Protein AF-A0A7Y3EWJ9-F1 (afdb_monomer)

Sequence (266 aa):
MEAPESLPSADTINNYLCSENDRIKKIVGMVANNVIAAAKQAALTMVNDRDRVSDVADYLDGEFSSQLNMEQTAEIEEIAKISKELQRHFDTTIMKLAFRGFNDALLKHIKDLEKREAELREREQNIEKIISKRISELKEQITRESSTARGFFESALAKAEKVFDQNKITRFAYSSISIFQEEFFELQGSYDVEHITKLYQRAIEPFQITKMVMEKDGKLRKIITNQFTEDCSQDLFMFFYKYYNELVEIYQTGGELPSTADELAR

Radius of gyration: 41.61 Å; Cα contacts (8 Å, |Δi|>4): 161; chains: 1; bounding box: 86×56×110 Å

Structure (mmCIF, N/CA/C/O backbone):
data_AF-A0A7Y3EWJ9-F1
#
_entry.id   AF-A0A7Y3EWJ9-F1
#
loop_
_atom_site.group_PDB
_atom_site.id
_atom_site.type_symbol
_atom_site.label_atom_id
_atom_site.label_alt_id
_atom_site.label_comp_id
_atom_site.label_asym_id
_atom_site.label_entity_id
_atom_site.label_seq_id
_atom_site.pdbx_PDB_ins_code
_atom_site.Cartn_x
_atom_site.Cartn_y
_atom_site.Cartn_z
_atom_site.occupancy
_atom_site.B_iso_or_equiv
_atom_site.auth_seq_id
_atom_site.auth_comp_id
_atom_site.auth_asym_id
_atom_site.auth_atom_id
_atom_site.pdbx_PDB_model_num
ATOM 1 N N . MET A 1 1 ? -56.237 -8.269 33.904 1.00 38.25 1 MET A N 1
ATOM 2 C CA . MET A 1 1 ? -54.943 -8.117 34.600 1.00 38.25 1 MET A CA 1
ATOM 3 C C . MET A 1 1 ? -53.934 -8.888 33.783 1.00 38.25 1 MET A C 1
ATOM 5 O O . MET A 1 1 ? -54.123 -10.088 33.629 1.00 38.25 1 MET A O 1
ATOM 9 N N . GLU A 1 2 ? -52.973 -8.192 33.181 1.00 40.88 2 GLU A N 1
ATOM 10 C CA . GLU A 1 2 ? -51.868 -8.825 32.452 1.00 40.88 2 GLU A CA 1
ATOM 11 C C . GLU A 1 2 ? -51.101 -9.771 33.385 1.00 40.88 2 GLU A C 1
ATOM 13 O O . GLU A 1 2 ? -51.006 -9.524 34.592 1.00 40.88 2 GLU A O 1
ATOM 18 N N . ALA A 1 3 ? -50.631 -10.894 32.843 1.00 49.19 3 ALA A N 1
ATOM 19 C CA . ALA A 1 3 ? -49.851 -11.862 33.601 1.00 49.19 3 ALA A CA 1
ATOM 20 C C . ALA A 1 3 ? -48.550 -11.198 34.098 1.00 49.19 3 ALA A C 1
ATOM 22 O O . ALA A 1 3 ? -47.929 -10.468 33.327 1.00 49.19 3 ALA A O 1
ATOM 23 N N . PRO A 1 4 ? -48.136 -11.412 35.362 1.00 55.06 4 PRO A N 1
ATOM 24 C CA . PRO A 1 4 ? -46.896 -10.837 35.869 1.00 55.06 4 PRO A CA 1
ATOM 25 C C . PRO A 1 4 ? -45.710 -11.380 35.061 1.00 55.06 4 PRO A C 1
ATOM 27 O O . PRO A 1 4 ? -45.557 -12.596 34.936 1.00 55.06 4 PRO A O 1
ATOM 30 N N . GLU A 1 5 ? -44.904 -10.479 34.495 1.00 60.72 5 GLU A N 1
ATOM 31 C CA . GLU A 1 5 ? -43.699 -10.829 33.738 1.00 60.72 5 GLU A CA 1
ATOM 32 C C . GLU A 1 5 ? -42.753 -11.648 34.628 1.00 60.72 5 GLU A C 1
ATOM 34 O O . GLU A 1 5 ? -42.447 -11.258 35.758 1.00 60.72 5 GLU A O 1
ATOM 39 N N . SER A 1 6 ? -42.301 -12.805 34.134 1.00 61.12 6 SER A N 1
ATOM 40 C CA . SER A 1 6 ? -41.324 -13.620 34.855 1.00 61.12 6 SER A CA 1
ATOM 41 C C . SER A 1 6 ? -40.020 -12.843 35.008 1.00 61.12 6 SER A C 1
ATOM 43 O O . SER A 1 6 ? -39.488 -12.326 34.023 1.00 61.12 6 SER A O 1
ATOM 45 N N . LEU A 1 7 ? -39.477 -12.810 36.220 1.00 65.12 7 LEU A N 1
ATOM 46 C CA . LEU A 1 7 ? -38.209 -12.155 36.518 1.00 65.12 7 LEU A CA 1
ATOM 47 C C . LEU A 1 7 ? -37.047 -13.114 36.213 1.00 65.12 7 LEU A C 1
ATOM 49 O O . LEU A 1 7 ? -36.950 -14.158 36.866 1.00 65.12 7 LEU A O 1
ATOM 53 N N . PRO A 1 8 ? -36.151 -12.805 35.257 1.00 66.38 8 PRO A N 1
ATOM 54 C CA . PRO A 1 8 ? -35.006 -13.662 34.976 1.00 66.38 8 PRO A CA 1
ATOM 55 C C . PRO A 1 8 ? -34.139 -13.823 36.232 1.00 66.38 8 PRO A C 1
ATOM 57 O O . PRO A 1 8 ? -33.860 -12.847 36.927 1.00 66.38 8 PRO A O 1
ATOM 60 N N . SER A 1 9 ? -33.728 -15.060 36.522 1.00 68.38 9 SER A N 1
ATOM 61 C CA . SER A 1 9 ? -32.860 -15.416 37.660 1.00 68.38 9 SER A CA 1
ATOM 62 C C . SER A 1 9 ? -33.471 -15.230 39.062 1.00 68.38 9 SER A C 1
ATOM 64 O O . SER A 1 9 ? -32.748 -15.291 40.055 1.00 68.38 9 SER A O 1
ATOM 66 N N . ALA A 1 10 ? -34.791 -15.027 39.173 1.00 77.19 10 ALA A N 1
ATOM 67 C CA . ALA A 1 10 ? -35.507 -14.912 40.447 1.00 77.19 10 ALA A CA 1
ATOM 68 C C . ALA A 1 10 ? -36.427 -16.121 40.703 1.00 77.19 10 ALA A C 1
ATOM 70 O O . ALA A 1 10 ? -37.642 -15.975 40.857 1.00 77.19 10 ALA A O 1
ATOM 71 N N . ASP A 1 11 ? -35.841 -17.320 40.764 1.00 79.56 11 ASP A N 1
ATOM 72 C CA . ASP A 1 11 ? -36.555 -18.609 40.821 1.00 79.56 11 ASP A CA 1
ATOM 73 C C . ASP A 1 11 ? -37.625 -18.661 41.919 1.00 79.56 11 ASP A C 1
ATOM 75 O O . ASP A 1 11 ? -38.765 -19.053 41.680 1.00 79.56 11 ASP A O 1
ATOM 79 N N . THR A 1 12 ? -37.301 -18.174 43.119 1.00 82.56 12 THR A N 1
ATOM 80 C CA . THR A 1 12 ? -38.239 -18.122 44.248 1.00 82.56 12 THR A CA 1
ATOM 81 C C . THR A 1 12 ? -39.439 -17.220 43.962 1.00 82.56 12 THR A C 1
ATOM 83 O O . THR A 1 12 ? -40.567 -17.580 44.287 1.00 82.56 12 THR A O 1
ATOM 86 N N . ILE A 1 13 ? -39.218 -16.057 43.343 1.00 81.38 13 ILE A N 1
ATOM 87 C CA . ILE A 1 13 ? -40.293 -15.117 43.008 1.00 81.38 13 ILE A CA 1
ATOM 88 C C . ILE A 1 13 ? -41.179 -15.731 41.922 1.00 81.38 13 ILE A C 1
ATOM 90 O O . ILE A 1 13 ? -42.398 -15.756 42.078 1.00 81.38 13 ILE A O 1
ATOM 94 N N . ASN A 1 14 ? -40.579 -16.314 40.883 1.00 82.06 14 ASN A N 1
ATOM 95 C CA . ASN A 1 14 ? -41.305 -16.974 39.798 1.00 82.06 14 ASN A CA 1
ATOM 96 C C . ASN A 1 14 ? -42.150 -18.158 40.296 1.00 82.06 14 ASN A C 1
ATOM 98 O O . ASN A 1 14 ? -43.297 -18.303 39.879 1.00 82.06 14 ASN A O 1
ATOM 102 N N . ASN A 1 15 ? -41.648 -18.939 41.258 1.00 82.94 15 ASN A N 1
ATOM 103 C CA . ASN A 1 15 ? -42.415 -20.015 41.893 1.00 82.94 15 ASN A CA 1
ATOM 104 C C . ASN A 1 15 ? -43.685 -19.495 42.587 1.00 82.94 15 ASN A C 1
ATOM 106 O O . ASN A 1 15 ? -44.751 -20.098 42.462 1.00 82.94 15 ASN A O 1
ATOM 110 N N . TYR A 1 16 ? -43.608 -18.354 43.280 1.00 82.94 16 TYR A N 1
ATOM 111 C CA . TYR A 1 16 ? -44.780 -17.741 43.915 1.00 82.94 16 TYR A CA 1
ATOM 112 C C . TYR A 1 16 ? -45.714 -17.036 42.921 1.00 82.94 16 TYR A C 1
ATOM 114 O O . TYR A 1 16 ? -46.919 -16.973 43.166 1.00 82.94 16 TYR A O 1
ATOM 122 N N . LEU A 1 17 ? -45.202 -16.549 41.788 1.00 80.75 17 LEU A N 1
ATOM 123 C CA . LEU A 1 17 ? -46.020 -16.007 40.695 1.00 80.75 17 LEU A CA 1
ATOM 124 C C . LEU A 1 17 ? -46.811 -17.104 39.956 1.00 80.75 17 LEU A C 1
ATOM 126 O O . LEU A 1 17 ? -47.905 -16.837 39.454 1.00 80.75 17 LEU A O 1
ATOM 130 N N . CYS A 1 18 ? -46.299 -18.337 39.946 1.00 82.19 18 CYS A N 1
ATOM 131 C CA . CYS A 1 18 ? -46.965 -19.530 39.409 1.00 82.19 18 CYS A CA 1
ATOM 132 C C . CYS A 1 18 ? -47.818 -20.290 40.445 1.00 82.19 18 CYS A C 1
ATOM 134 O O . CYS A 1 18 ? -48.392 -21.325 40.116 1.00 82.19 18 CYS A O 1
ATOM 136 N N . SER A 1 19 ? -47.914 -19.800 41.685 1.00 82.19 19 SER A N 1
ATOM 137 C CA . SER A 1 19 ? -48.701 -20.438 42.746 1.00 82.19 19 SER A CA 1
ATOM 138 C C . SER A 1 19 ? -50.206 -20.410 42.449 1.00 82.19 19 SER A C 1
ATOM 140 O O . SER A 1 19 ? -50.727 -19.414 41.947 1.00 82.19 19 SER A O 1
ATOM 142 N N . GLU A 1 20 ? -50.920 -21.467 42.851 1.00 81.38 20 GLU A N 1
ATOM 143 C CA . GLU A 1 20 ? -52.393 -21.524 42.843 1.00 81.38 20 GLU A CA 1
ATOM 144 C C . GLU A 1 20 ? -53.042 -20.606 43.901 1.00 81.38 20 GLU A C 1
ATOM 146 O O . GLU A 1 20 ? -54.252 -20.394 43.897 1.00 81.38 20 GLU A O 1
ATOM 151 N N . ASN A 1 21 ? -52.256 -20.029 44.820 1.00 88.56 21 ASN A N 1
ATOM 152 C CA . ASN A 1 21 ? -52.762 -19.083 45.809 1.00 88.56 21 ASN A CA 1
ATOM 153 C C . ASN A 1 21 ? -52.821 -17.658 45.231 1.00 88.56 21 ASN A C 1
ATOM 155 O O . ASN A 1 21 ? -51.843 -16.905 45.287 1.00 88.56 21 ASN A O 1
ATOM 159 N N . ASP A 1 22 ? -54.002 -17.263 44.749 1.00 83.94 22 ASP A N 1
ATOM 160 C CA . ASP A 1 22 ? -54.252 -15.955 44.126 1.00 83.94 22 ASP A CA 1
ATOM 161 C C . ASP A 1 22 ? -53.836 -14.755 44.989 1.00 83.94 22 ASP A C 1
ATOM 163 O O . ASP A 1 22 ? -53.360 -13.737 44.474 1.00 83.94 22 ASP A O 1
ATOM 167 N N . ARG A 1 23 ? -53.978 -14.852 46.317 1.00 85.38 23 ARG A N 1
ATOM 168 C CA . ARG A 1 23 ? -53.608 -13.762 47.230 1.00 85.38 23 ARG A CA 1
ATOM 169 C C . ARG A 1 23 ? -52.093 -13.571 47.278 1.00 85.38 23 ARG A C 1
ATOM 171 O O . ARG A 1 23 ? -51.627 -12.436 47.193 1.00 85.38 23 ARG A O 1
ATOM 178 N N . ILE A 1 24 ? -51.336 -14.660 47.403 1.00 82.88 24 ILE A N 1
ATOM 179 C CA . ILE A 1 24 ? -49.866 -14.624 47.425 1.00 82.88 24 ILE A CA 1
ATOM 180 C C . ILE A 1 24 ? -49.339 -14.184 46.060 1.00 82.88 24 ILE A C 1
ATOM 182 O O . ILE A 1 24 ? -48.524 -13.266 45.995 1.00 82.88 24 ILE A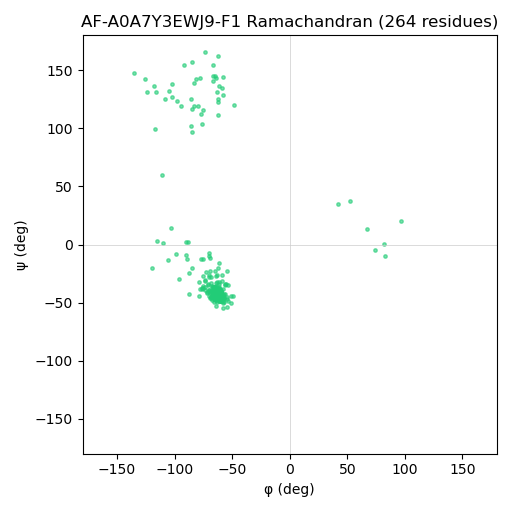 O 1
ATOM 186 N N . LYS A 1 25 ? -49.879 -14.748 44.976 1.00 84.62 25 LYS A N 1
ATOM 187 C CA . LYS A 1 25 ? -49.545 -14.374 43.598 1.00 84.62 25 LYS A CA 1
ATOM 188 C C . LYS A 1 25 ? -49.719 -12.876 43.346 1.00 84.62 25 LYS A C 1
ATOM 190 O O . LYS A 1 25 ? -48.830 -12.237 42.789 1.00 84.62 25 LYS A O 1
ATOM 195 N N . LYS A 1 26 ? -50.827 -12.284 43.805 1.00 83.56 26 LYS A N 1
ATOM 196 C CA . LYS A 1 26 ? -51.095 -10.845 43.654 1.00 83.56 26 LYS A CA 1
ATOM 197 C C . LYS A 1 26 ? -50.130 -9.974 44.462 1.00 83.56 26 LYS A C 1
ATOM 199 O O . LYS A 1 26 ? -49.663 -8.962 43.949 1.00 83.56 26 LYS A O 1
ATOM 204 N N . ILE A 1 27 ? -49.825 -10.353 45.705 1.00 84.38 27 ILE A N 1
ATOM 205 C CA . ILE A 1 27 ? -48.886 -9.606 46.561 1.00 84.38 27 ILE A CA 1
ATOM 206 C C . ILE A 1 27 ? -47.473 -9.668 45.977 1.00 84.38 27 ILE A C 1
ATOM 208 O O . ILE A 1 27 ? -46.837 -8.630 45.807 1.00 84.38 27 ILE A O 1
ATOM 212 N N . VAL A 1 28 ? -47.002 -10.865 45.624 1.00 85.06 28 VAL A N 1
ATOM 213 C CA . VAL A 1 28 ? -45.672 -11.069 45.036 1.00 85.06 28 VAL A CA 1
ATOM 214 C C . VAL A 1 28 ? -45.566 -10.372 43.682 1.00 85.06 28 VAL A C 1
ATOM 216 O O . VAL A 1 28 ? -44.572 -9.696 43.439 1.00 85.06 28 VAL A O 1
ATOM 219 N N . GLY A 1 29 ? -46.609 -10.432 42.849 1.00 83.12 29 GLY A N 1
ATOM 220 C CA . GLY A 1 29 ? -46.679 -9.685 41.592 1.00 83.12 29 GLY A CA 1
ATOM 221 C C . GLY A 1 29 ? -46.591 -8.174 41.792 1.00 83.12 29 GLY A C 1
ATOM 222 O O . GLY A 1 29 ? -45.852 -7.502 41.081 1.00 83.12 29 GLY A O 1
ATOM 223 N N . MET A 1 30 ? -47.276 -7.625 42.798 1.00 85.56 30 MET A N 1
ATOM 224 C CA . MET A 1 30 ? -47.207 -6.193 43.102 1.00 85.56 30 MET A CA 1
ATOM 225 C C . MET A 1 30 ? -45.811 -5.772 43.580 1.00 85.56 30 MET A C 1
ATOM 227 O O . MET A 1 30 ? -45.297 -4.744 43.147 1.00 85.56 30 MET A O 1
ATOM 231 N N . VAL A 1 31 ? -45.179 -6.571 44.444 1.00 84.88 31 VAL A N 1
ATOM 232 C CA . VAL A 1 31 ? -43.815 -6.307 44.927 1.00 84.88 31 VAL A CA 1
ATOM 233 C C . VAL A 1 31 ? -42.805 -6.405 43.784 1.00 84.88 31 VAL A C 1
ATOM 235 O O . VAL A 1 31 ? -42.000 -5.492 43.616 1.00 84.88 31 VAL A O 1
ATOM 238 N N . ALA A 1 32 ? -42.879 -7.459 42.968 1.00 83.31 32 ALA A N 1
ATOM 239 C CA . ALA A 1 32 ? -42.028 -7.645 41.795 1.00 83.31 32 ALA A CA 1
ATOM 240 C C . ALA A 1 32 ? -42.144 -6.458 40.828 1.00 83.31 32 ALA A C 1
ATOM 242 O O . ALA A 1 32 ? -41.133 -5.856 40.471 1.00 83.31 32 ALA A O 1
ATOM 243 N N . ASN A 1 33 ? -43.371 -6.055 40.489 1.00 83.25 33 ASN A N 1
ATOM 244 C CA . ASN A 1 33 ? -43.616 -4.921 39.600 1.00 83.25 33 ASN A CA 1
ATOM 245 C C . ASN A 1 33 ? -43.080 -3.604 40.173 1.00 83.25 33 ASN A C 1
ATOM 247 O O . ASN A 1 33 ? -42.469 -2.832 39.439 1.00 83.25 33 ASN A O 1
ATOM 251 N N . ASN A 1 34 ? -43.248 -3.357 41.475 1.00 84.62 34 ASN A N 1
ATOM 252 C CA . ASN A 1 34 ? -42.713 -2.155 42.118 1.00 84.62 34 ASN A CA 1
ATOM 253 C C . ASN A 1 34 ? -41.178 -2.121 42.088 1.00 84.62 34 ASN A C 1
ATOM 255 O O . ASN A 1 34 ? -40.596 -1.069 41.832 1.00 84.62 34 ASN A O 1
ATOM 259 N N . VAL A 1 35 ? -40.518 -3.261 42.312 1.00 83.44 35 VAL A N 1
ATOM 260 C CA . VAL A 1 35 ? -39.052 -3.363 42.247 1.00 83.44 35 VAL A CA 1
ATOM 261 C C . VAL A 1 35 ? -38.551 -3.161 40.815 1.00 83.44 35 VAL A C 1
ATOM 263 O O . VAL A 1 35 ? -37.609 -2.400 40.609 1.00 83.44 35 VAL A O 1
ATOM 266 N N . ILE A 1 36 ? -39.203 -3.769 39.817 1.00 84.19 36 ILE A N 1
ATOM 267 C CA . ILE A 1 36 ? -38.867 -3.573 38.396 1.00 84.19 36 ILE A CA 1
ATOM 268 C C . ILE A 1 36 ? -39.051 -2.108 37.997 1.00 84.19 36 ILE A C 1
ATOM 270 O O . ILE A 1 36 ? -38.176 -1.535 37.350 1.00 84.19 36 ILE A O 1
ATOM 274 N N . ALA A 1 37 ? -40.173 -1.496 38.380 1.00 82.62 37 ALA A N 1
ATOM 275 C CA . ALA A 1 37 ? -40.456 -0.098 38.081 1.00 82.62 37 ALA A CA 1
ATOM 276 C C . ALA A 1 37 ? -39.406 0.830 38.710 1.00 82.62 37 ALA A C 1
ATOM 278 O O . ALA A 1 37 ? -38.883 1.707 38.026 1.00 82.62 37 ALA A O 1
ATOM 279 N N . ALA A 1 38 ? -39.031 0.592 39.971 1.00 84.62 38 ALA A N 1
ATOM 280 C CA . ALA A 1 38 ? -37.980 1.350 40.644 1.00 84.62 38 ALA A CA 1
ATOM 281 C C . ALA A 1 38 ? -36.609 1.177 39.967 1.00 84.62 38 ALA A C 1
ATOM 283 O O . ALA A 1 38 ? -35.902 2.162 39.766 1.00 84.62 38 ALA A O 1
ATOM 284 N N . ALA A 1 39 ? -36.247 -0.045 39.562 1.00 81.56 39 ALA A N 1
ATOM 285 C CA . ALA A 1 39 ? -34.990 -0.317 38.864 1.00 81.56 39 ALA A CA 1
ATOM 286 C C . ALA A 1 39 ? -34.936 0.350 37.478 1.00 81.56 39 ALA A C 1
ATOM 288 O O . ALA A 1 39 ? -33.938 0.984 37.140 1.00 81.56 39 ALA A O 1
ATOM 289 N N . LYS A 1 40 ? -36.023 0.266 36.697 1.00 83.50 40 LYS A N 1
ATOM 290 C CA . LYS A 1 40 ? -36.147 0.952 35.399 1.00 83.50 40 LYS A CA 1
ATOM 291 C C . LYS A 1 40 ? -36.055 2.469 35.562 1.00 83.50 40 LYS A C 1
ATOM 293 O O . LYS A 1 40 ? -35.342 3.114 34.800 1.00 83.50 40 LYS A O 1
ATOM 298 N N . GLN A 1 41 ? -36.726 3.027 36.572 1.00 87.88 41 GLN A N 1
ATOM 299 C CA . GLN A 1 41 ? -36.668 4.457 36.862 1.00 87.88 41 GLN A CA 1
ATOM 300 C C . GLN A 1 41 ? -35.252 4.900 37.245 1.00 87.88 41 GLN A C 1
ATOM 302 O O . GLN A 1 41 ? -34.773 5.900 36.723 1.00 87.88 41 GLN A O 1
ATOM 307 N N . ALA A 1 42 ? -34.563 4.146 38.106 1.00 83.12 42 ALA A N 1
ATOM 308 C CA . ALA A 1 42 ? -33.185 4.443 38.492 1.00 83.12 42 ALA A CA 1
ATOM 309 C C . ALA A 1 42 ? -32.229 4.399 37.288 1.00 83.12 42 ALA A C 1
ATOM 311 O O . ALA A 1 42 ? -31.413 5.303 37.126 1.00 83.12 42 ALA A O 1
ATOM 312 N N . ALA A 1 43 ? -32.368 3.398 36.411 1.00 82.50 43 ALA A N 1
ATOM 313 C CA . ALA A 1 43 ? -31.574 3.296 35.188 1.00 82.50 43 ALA A CA 1
ATOM 314 C C . ALA A 1 43 ? -31.826 4.476 34.236 1.00 82.50 43 ALA A C 1
ATOM 316 O O . ALA A 1 43 ? -30.873 5.070 33.737 1.00 82.50 43 ALA A O 1
ATOM 317 N N . LEU A 1 44 ? -33.091 4.855 34.023 1.00 86.19 44 LEU A N 1
ATOM 318 C CA . LEU A 1 44 ? -33.449 6.002 33.185 1.00 86.19 44 LEU A CA 1
ATOM 319 C C . LEU A 1 44 ? -32.875 7.310 33.749 1.00 86.19 44 LEU A C 1
ATOM 321 O O . LEU A 1 44 ? -32.305 8.105 33.009 1.00 86.19 44 LEU A O 1
ATOM 325 N N . THR A 1 45 ? -32.995 7.524 35.062 1.00 86.75 45 THR A N 1
ATOM 326 C CA . THR A 1 45 ? -32.421 8.697 35.729 1.00 86.75 45 THR A CA 1
ATOM 327 C C . THR A 1 45 ? -30.902 8.735 35.574 1.00 86.75 45 THR A C 1
ATOM 329 O O . THR A 1 45 ? -30.369 9.779 35.221 1.00 86.75 45 THR A O 1
ATOM 332 N N . MET A 1 46 ? -30.213 7.601 35.737 1.00 83.00 46 MET A N 1
ATOM 333 C CA . MET A 1 46 ? -28.765 7.524 35.527 1.00 83.00 46 MET A CA 1
ATOM 334 C C . MET A 1 46 ? -28.343 7.861 34.094 1.00 83.00 46 MET A C 1
ATOM 336 O O . MET A 1 46 ? -27.342 8.547 33.917 1.00 83.00 46 MET A O 1
ATOM 340 N N . VAL A 1 47 ? -29.080 7.389 33.083 1.00 83.62 47 VAL A N 1
ATOM 341 C CA . VAL A 1 47 ? -28.802 7.725 31.676 1.00 83.62 47 VAL A CA 1
ATOM 342 C C . VAL A 1 47 ? -28.981 9.225 31.447 1.00 83.62 47 VAL A C 1
ATOM 344 O O . VAL A 1 47 ? -28.058 9.874 30.972 1.00 83.62 47 VAL A O 1
ATOM 347 N N . ASN A 1 48 ? -30.106 9.793 31.887 1.00 86.44 48 ASN A N 1
ATOM 348 C CA . ASN A 1 48 ? -30.372 11.224 31.734 1.00 86.44 48 ASN A CA 1
ATOM 349 C C . ASN A 1 48 ? -29.326 12.095 32.450 1.00 86.44 48 ASN A C 1
ATOM 351 O O . ASN A 1 48 ? -28.945 13.148 31.947 1.00 86.44 48 ASN A O 1
ATOM 355 N N . ASP A 1 49 ? -28.867 11.683 33.633 1.00 85.06 49 ASP A N 1
ATOM 356 C CA . ASP A 1 49 ? -27.844 12.422 34.374 1.00 85.06 49 ASP A CA 1
ATOM 357 C C . ASP A 1 49 ? -26.453 12.272 33.743 1.00 85.06 49 ASP A C 1
ATOM 359 O O . ASP A 1 49 ? -25.676 13.224 33.763 1.00 85.06 49 ASP A O 1
ATOM 363 N N . ARG A 1 50 ? -26.148 11.129 33.117 1.00 81.44 50 ARG A N 1
ATOM 364 C CA . ARG A 1 50 ? -24.927 10.958 32.319 1.00 81.44 50 ARG A CA 1
ATOM 365 C C . ARG A 1 50 ? -24.922 11.870 31.091 1.00 81.44 50 ARG A C 1
ATOM 367 O O . ARG A 1 50 ? -23.892 12.481 30.813 1.00 81.44 50 ARG A O 1
ATOM 374 N N . ASP A 1 51 ? -26.050 11.981 30.395 1.00 82.12 51 ASP A N 1
ATOM 375 C CA . ASP A 1 51 ? -26.188 12.871 29.236 1.00 82.12 51 ASP A CA 1
ATOM 376 C C . ASP A 1 51 ? -26.014 14.333 29.662 1.00 82.12 51 ASP A C 1
ATOM 378 O O . ASP A 1 51 ? -25.205 15.050 29.085 1.00 82.12 51 ASP A O 1
ATOM 382 N N . ARG A 1 52 ? -26.619 14.738 30.787 1.00 82.81 52 ARG A N 1
ATOM 383 C CA . ARG A 1 52 ? -26.395 16.070 31.376 1.00 82.81 52 ARG A CA 1
ATOM 384 C C . ARG A 1 52 ? -24.932 16.351 31.705 1.00 82.81 52 ARG A C 1
ATOM 386 O O . ARG A 1 52 ? -24.488 17.479 31.542 1.00 82.81 52 ARG A O 1
ATOM 393 N N . VAL A 1 53 ? -24.179 15.364 32.198 1.00 79.94 53 VAL A N 1
ATOM 394 C CA . VAL A 1 53 ? -22.732 15.524 32.440 1.00 79.94 53 VAL A CA 1
ATOM 395 C C . VAL A 1 53 ? -21.978 15.761 31.129 1.00 79.94 53 VAL A C 1
ATOM 397 O O . VAL A 1 53 ? -20.996 16.497 31.132 1.00 79.94 53 VAL A O 1
ATOM 400 N N . SER A 1 54 ? -22.439 15.172 30.022 1.00 75.00 54 SER A N 1
ATOM 401 C CA . SER A 1 54 ? -21.914 15.462 28.686 1.00 75.00 54 SER A CA 1
ATOM 402 C C . SER A 1 54 ? -22.248 16.890 28.254 1.00 75.00 54 SER A C 1
ATOM 404 O O . SER A 1 54 ? -21.344 17.618 27.866 1.00 75.00 54 SER A O 1
ATOM 406 N N . ASP A 1 55 ? -23.506 17.309 28.409 1.00 80.31 55 ASP A N 1
ATOM 407 C CA . ASP A 1 55 ? -23.978 18.650 28.031 1.00 80.31 55 ASP A CA 1
ATOM 408 C C . ASP A 1 55 ? -23.288 19.766 28.837 1.00 80.31 55 ASP A C 1
ATOM 410 O O . ASP A 1 55 ? -23.165 20.899 28.382 1.00 80.31 55 ASP A O 1
ATOM 414 N N . VAL A 1 56 ? -22.811 19.468 30.053 1.00 78.81 56 VAL A N 1
ATOM 415 C CA . VAL A 1 56 ? -22.086 20.449 30.877 1.00 78.81 56 VAL A CA 1
ATOM 416 C C . VAL A 1 56 ? -20.768 20.882 30.230 1.00 78.81 56 VAL A C 1
ATOM 418 O O . VAL A 1 56 ? -20.313 21.999 30.477 1.00 78.81 56 VAL A O 1
ATOM 421 N N . ALA A 1 57 ? -20.156 20.033 29.404 1.00 76.06 57 ALA A N 1
ATOM 422 C CA . ALA A 1 57 ? -18.929 20.390 28.710 1.00 76.06 57 ALA A CA 1
ATOM 423 C C . ALA A 1 57 ? -19.147 21.450 27.622 1.00 76.06 57 ALA A C 1
ATOM 425 O O . ALA A 1 57 ? -18.242 22.247 27.394 1.00 76.06 57 ALA A O 1
ATOM 426 N N . ASP A 1 58 ? -20.349 21.538 27.047 1.00 78.75 58 ASP A N 1
ATOM 427 C CA . ASP A 1 58 ? -20.705 22.565 26.059 1.00 78.75 58 ASP A CA 1
ATOM 428 C C . ASP A 1 58 ? -20.690 23.976 26.674 1.00 78.75 58 ASP A C 1
ATOM 430 O O . ASP A 1 58 ? -20.498 24.966 25.974 1.00 78.75 58 ASP A O 1
ATOM 434 N N . TYR A 1 59 ? -20.829 24.107 28.002 1.00 81.31 59 TYR A N 1
ATOM 435 C CA . TYR A 1 59 ? -20.659 25.400 28.680 1.00 81.31 59 TYR A CA 1
ATOM 436 C C . TYR A 1 59 ? -19.209 25.903 28.684 1.00 81.31 59 TYR A C 1
ATOM 438 O O . TYR A 1 59 ? -18.979 27.047 29.070 1.00 81.31 59 TYR A O 1
ATOM 446 N N . LEU A 1 60 ? -18.235 25.063 28.316 1.00 81.06 60 LEU A N 1
ATOM 447 C CA . LEU A 1 60 ? -16.829 25.452 28.195 1.00 81.06 60 LEU A CA 1
ATOM 448 C C . LEU A 1 60 ? -16.480 25.956 26.786 1.00 81.06 60 LEU A C 1
ATOM 450 O O . LEU A 1 60 ? -15.383 26.487 26.602 1.00 81.06 60 LEU A O 1
ATOM 454 N N . ASP A 1 61 ? -17.388 25.823 25.813 1.00 79.81 61 ASP A N 1
ATOM 455 C CA . ASP A 1 61 ? -17.171 26.291 24.445 1.00 79.81 61 ASP A CA 1
ATOM 456 C C . ASP A 1 61 ? -16.971 27.810 24.409 1.00 79.81 61 ASP A C 1
ATOM 458 O O . ASP A 1 61 ? -17.827 28.592 24.822 1.00 79.81 61 ASP A O 1
ATOM 462 N N . GLY A 1 62 ? -15.837 28.248 23.863 1.00 76.62 62 GLY A N 1
ATOM 463 C CA . GLY A 1 62 ? -15.512 29.663 23.707 1.00 76.62 62 GLY A CA 1
ATOM 464 C C . GLY A 1 62 ? -14.920 30.315 24.959 1.00 76.62 62 GLY A C 1
ATOM 465 O O . GLY A 1 62 ? -14.423 31.443 24.887 1.00 76.62 62 GLY A O 1
ATOM 466 N N . GLU A 1 63 ? -14.932 29.639 26.109 1.00 85.50 63 GLU A N 1
ATOM 467 C CA . GLU A 1 63 ? -14.362 30.165 27.351 1.00 85.50 63 GLU A CA 1
ATOM 468 C C . GLU A 1 63 ? -12.832 30.071 27.336 1.00 85.50 63 GLU A C 1
ATOM 470 O O . GLU A 1 63 ? -12.140 30.997 27.765 1.00 85.50 63 GLU A O 1
ATOM 475 N N . PHE A 1 64 ? -12.269 28.995 26.783 1.00 80.94 64 PHE A N 1
ATOM 476 C CA . PHE A 1 64 ? -10.817 28.836 26.710 1.00 80.94 64 PHE A CA 1
ATOM 477 C C . PHE A 1 64 ? -10.197 29.714 25.623 1.00 80.94 64 PHE A C 1
ATOM 479 O O . PHE A 1 64 ? -9.131 30.300 25.840 1.00 80.94 64 PHE A O 1
ATOM 486 N N . SER A 1 65 ? -10.864 29.870 24.481 1.00 80.69 65 SER A N 1
ATOM 487 C CA . SER A 1 65 ? -10.417 30.819 23.457 1.00 80.69 65 SER A CA 1
ATOM 488 C C . SER A 1 65 ? -10.531 32.269 23.932 1.00 80.69 65 SER A C 1
ATOM 490 O O . SER A 1 65 ? -9.594 33.039 23.717 1.00 80.69 65 SER A O 1
ATOM 492 N N . SER A 1 66 ? -11.607 32.644 24.637 1.00 83.12 66 SER A N 1
ATOM 493 C CA . SER A 1 66 ? -11.796 34.024 25.112 1.00 83.12 66 SER A CA 1
ATOM 494 C C . SER A 1 66 ? -10.944 34.407 26.328 1.00 83.12 66 SER A C 1
ATOM 496 O O . SER A 1 66 ? -10.463 35.540 26.387 1.00 83.12 66 SER A O 1
ATOM 498 N N . GLN A 1 67 ? -10.728 33.500 27.287 1.00 87.81 67 GLN A N 1
ATOM 499 C CA . GLN A 1 67 ? -10.010 33.811 28.533 1.00 87.81 67 GLN A CA 1
ATOM 500 C C . GLN A 1 67 ? -8.524 33.441 28.493 1.00 87.81 67 GLN A C 1
ATOM 502 O O . GLN A 1 67 ? -7.717 34.075 29.175 1.00 87.81 67 GLN A O 1
ATOM 507 N N . LEU A 1 68 ? -8.142 32.417 27.721 1.00 80.88 68 LEU A N 1
ATOM 508 C CA . LEU A 1 68 ? -6.775 31.879 27.706 1.00 80.88 68 LEU A CA 1
ATOM 509 C C . LEU A 1 68 ? -6.057 32.063 26.361 1.00 80.88 68 LEU A C 1
ATOM 511 O O . LEU A 1 68 ? -4.914 31.626 26.235 1.00 80.88 68 LEU A O 1
ATOM 515 N N . ASN A 1 69 ? -6.684 32.726 25.377 1.00 82.56 69 ASN A N 1
ATOM 516 C CA . ASN A 1 69 ? -6.166 32.882 24.009 1.00 82.56 69 ASN A CA 1
ATOM 517 C C . ASN A 1 69 ? -5.765 31.540 23.369 1.00 82.56 69 ASN A C 1
ATOM 519 O O . ASN A 1 69 ? -4.755 31.445 22.668 1.00 82.56 69 ASN A O 1
ATOM 523 N N . MET A 1 70 ? -6.533 30.487 23.648 1.00 85.44 70 MET A N 1
ATOM 524 C CA . MET A 1 70 ? -6.303 29.165 23.078 1.00 85.44 70 MET A CA 1
ATOM 525 C C . MET A 1 70 ? -6.826 29.106 21.637 1.00 85.44 70 MET A C 1
ATOM 527 O O . MET A 1 70 ? -7.851 29.707 21.315 1.00 85.44 70 MET A O 1
ATOM 531 N N . GLU A 1 71 ? -6.125 28.391 20.757 1.00 85.44 71 GLU A N 1
ATOM 532 C CA . GLU A 1 71 ? -6.616 28.135 19.400 1.00 85.44 71 GLU A CA 1
ATOM 533 C C . GLU A 1 71 ? -7.858 27.228 19.459 1.00 85.44 71 GLU A C 1
ATOM 535 O O . GLU A 1 71 ? -7.896 26.292 20.255 1.00 85.44 71 GLU A O 1
ATOM 540 N N . GLN A 1 72 ? -8.864 27.477 18.614 1.00 79.44 72 GLN A N 1
ATOM 541 C CA . GLN A 1 72 ? -10.148 26.752 18.650 1.00 79.44 72 GLN A CA 1
ATOM 542 C C . GLN A 1 72 ? -9.993 25.230 18.517 1.00 79.44 72 GLN A C 1
ATOM 544 O O . GLN A 1 72 ? -10.728 24.468 19.135 1.00 79.44 72 GLN A O 1
ATOM 549 N N . THR A 1 73 ? -9.024 24.768 17.729 1.00 82.56 73 THR A N 1
ATOM 550 C CA . THR A 1 73 ? -8.711 23.338 17.588 1.00 82.56 73 THR A CA 1
ATOM 551 C C . THR A 1 73 ? -8.196 22.735 18.894 1.00 82.56 73 THR A C 1
ATOM 553 O O . THR A 1 73 ? -8.628 21.651 19.276 1.00 82.56 73 THR A O 1
ATOM 556 N N . ALA A 1 74 ? -7.327 23.451 19.609 1.00 81.56 74 ALA A N 1
ATOM 557 C CA . ALA A 1 74 ? -6.816 23.036 20.913 1.00 81.56 74 ALA A CA 1
ATOM 558 C C . ALA A 1 74 ? -7.889 23.124 22.015 1.00 81.56 74 ALA A C 1
ATOM 560 O O . ALA A 1 74 ? -7.941 22.259 22.887 1.00 81.56 74 ALA A O 1
ATOM 561 N N . GLU A 1 75 ? -8.779 24.117 21.948 1.00 82.69 75 GLU A N 1
ATOM 562 C CA . GLU A 1 75 ? -9.937 24.248 22.841 1.00 82.69 75 GLU A CA 1
ATOM 563 C C . GLU A 1 75 ? -10.873 23.035 22.729 1.00 82.69 75 GLU A C 1
ATOM 565 O O . GLU A 1 75 ? -11.190 22.415 23.743 1.00 82.69 75 GLU A O 1
ATOM 570 N N . ILE A 1 76 ? -11.232 22.626 21.508 1.00 83.31 76 ILE A N 1
ATOM 571 C CA . ILE A 1 76 ? -12.071 21.439 21.270 1.00 83.31 76 ILE A CA 1
ATOM 572 C C . ILE A 1 76 ? -11.417 20.172 21.843 1.00 83.31 76 ILE A C 1
ATOM 574 O O . ILE A 1 76 ? -12.087 19.346 22.468 1.00 83.31 76 ILE A O 1
ATOM 578 N N . GLU A 1 77 ? -10.104 20.003 21.656 1.00 84.88 77 GLU A N 1
ATOM 579 C CA . GLU A 1 77 ? -9.380 18.854 22.209 1.00 84.88 77 GLU A CA 1
ATOM 580 C C . GLU A 1 77 ? -9.386 18.838 23.743 1.00 84.88 77 GLU A C 1
ATOM 582 O O . GLU A 1 77 ? -9.532 17.768 24.342 1.00 84.88 77 GLU A O 1
ATOM 587 N N . GLU A 1 78 ? -9.245 19.995 24.394 1.00 83.88 78 GLU A N 1
ATOM 588 C CA . GLU A 1 78 ? -9.281 20.081 25.855 1.00 83.88 78 GLU A CA 1
ATOM 589 C C . GLU A 1 78 ? -10.685 19.878 26.4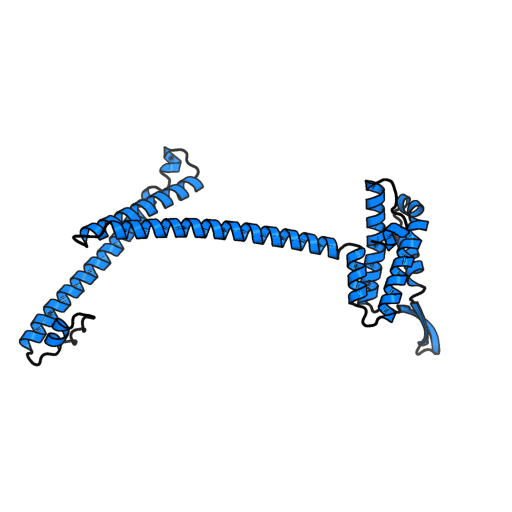28 1.00 83.88 78 GLU A C 1
ATOM 591 O O . GLU A 1 78 ? -10.849 19.114 27.383 1.00 83.88 78 GLU A O 1
ATOM 596 N N . ILE A 1 79 ? -11.721 20.447 25.809 1.00 84.44 79 ILE A N 1
ATOM 597 C CA . ILE A 1 79 ? -13.117 20.212 26.211 1.00 84.44 79 ILE A CA 1
ATOM 598 C C . ILE A 1 79 ? -13.458 18.721 26.098 1.00 84.44 79 ILE A C 1
ATOM 600 O O . ILE A 1 79 ? -14.051 18.143 27.016 1.00 84.44 79 ILE A O 1
ATOM 604 N N . ALA A 1 80 ? -13.006 18.047 25.037 1.00 83.38 80 ALA A N 1
ATOM 605 C CA . ALA A 1 80 ? -13.191 16.606 24.883 1.00 83.38 80 ALA A CA 1
ATOM 606 C C . ALA A 1 80 ? -12.486 15.793 25.990 1.00 83.38 80 ALA A C 1
ATOM 608 O O . ALA A 1 80 ? -13.039 14.802 26.484 1.00 83.38 80 ALA A O 1
ATOM 609 N N . LYS A 1 81 ? -11.283 16.202 26.422 1.00 85.12 81 LYS A N 1
ATOM 610 C CA . LYS A 1 81 ? -10.571 15.562 27.544 1.00 85.12 81 LYS A CA 1
ATOM 611 C C . LYS A 1 81 ? -11.317 15.751 28.864 1.00 85.12 81 LYS A C 1
ATOM 613 O O . LYS A 1 81 ? -11.531 14.762 29.568 1.00 85.12 81 LYS A O 1
ATOM 618 N N . ILE A 1 82 ? -11.758 16.974 29.162 1.00 85.06 82 ILE A N 1
ATOM 619 C CA . ILE A 1 82 ? -12.523 17.304 30.374 1.00 85.06 82 ILE A CA 1
ATOM 620 C C . ILE A 1 82 ? -13.838 16.515 30.407 1.00 85.06 82 ILE A C 1
ATOM 622 O O . ILE A 1 82 ? -14.138 15.865 31.408 1.00 85.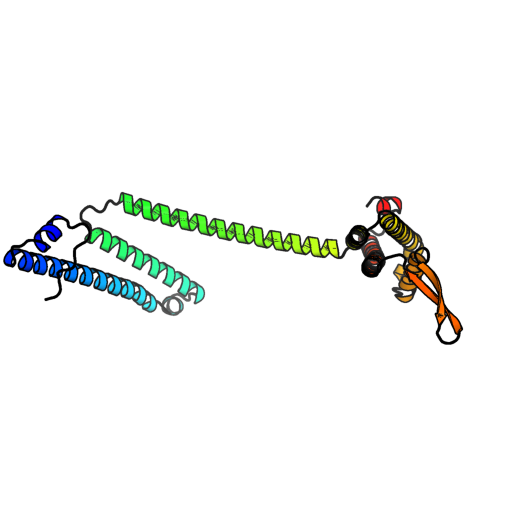06 82 ILE A O 1
ATOM 626 N N . SER A 1 83 ? -14.580 16.482 29.295 1.00 82.94 83 SER A N 1
ATOM 627 C CA . SER A 1 83 ? -15.825 15.707 29.152 1.00 82.94 83 SER A CA 1
ATOM 628 C C . SER A 1 83 ? -15.621 14.238 29.508 1.00 82.94 83 SER A C 1
ATOM 630 O O . SER A 1 83 ? -16.363 13.648 30.297 1.00 82.94 83 SER A O 1
ATOM 632 N N . LYS A 1 84 ? -14.563 13.639 28.951 1.00 84.06 84 LYS A N 1
ATOM 633 C CA . LYS A 1 84 ? -14.213 12.239 29.189 1.00 84.06 84 LYS A CA 1
ATOM 634 C C . LYS A 1 84 ? -13.820 11.989 30.645 1.00 84.06 84 LYS A C 1
ATOM 636 O O . LYS A 1 84 ? -14.147 10.937 31.197 1.00 84.06 84 LYS A O 1
ATOM 641 N N . GLU A 1 85 ? -13.126 12.931 31.277 1.00 82.88 85 GLU A N 1
ATOM 642 C CA . GLU A 1 85 ? -12.763 12.841 32.691 1.00 82.88 85 GLU A CA 1
ATOM 643 C C . GLU A 1 85 ? -13.995 12.916 33.603 1.00 82.88 85 GLU A C 1
ATOM 645 O O . GLU A 1 85 ? -14.145 12.075 34.496 1.00 82.88 85 GLU A O 1
ATOM 650 N N . LEU A 1 86 ? -14.909 13.853 33.338 1.00 84.69 86 LEU A N 1
ATOM 651 C CA . LEU A 1 86 ? -16.154 14.021 34.089 1.00 84.69 86 LEU A CA 1
ATOM 652 C C . LEU A 1 86 ? -17.068 12.799 33.965 1.00 84.69 86 LEU A C 1
ATOM 654 O O . LEU A 1 86 ? -17.535 12.286 34.984 1.00 84.69 86 LEU A O 1
ATOM 658 N N . GLN A 1 87 ? -17.253 12.269 32.752 1.00 82.75 87 GLN A N 1
ATOM 659 C CA . GLN A 1 87 ? -18.005 11.027 32.536 1.00 82.75 87 GLN A CA 1
ATOM 660 C C . GLN A 1 87 ? -17.397 9.862 33.328 1.00 82.75 87 GLN A C 1
ATOM 662 O O . GLN A 1 87 ? -18.098 9.153 34.049 1.00 82.75 87 GLN A O 1
ATOM 667 N N . ARG A 1 88 ? -16.069 9.706 33.286 1.00 82.69 88 ARG A N 1
ATOM 668 C CA . ARG A 1 88 ? -15.374 8.652 34.038 1.00 82.69 88 ARG A CA 1
ATOM 669 C C . ARG A 1 88 ? -15.539 8.815 35.549 1.00 82.69 88 ARG A C 1
ATOM 671 O O . ARG A 1 88 ? -15.651 7.818 36.273 1.00 82.69 88 ARG A O 1
ATOM 678 N N . HIS A 1 89 ? -15.520 10.051 36.043 1.00 84.62 89 HIS A N 1
ATOM 679 C CA . HIS A 1 89 ? -15.731 10.346 37.455 1.00 84.62 89 HIS A CA 1
ATOM 680 C C . HIS A 1 89 ? -17.165 10.020 37.889 1.00 84.62 89 HIS A C 1
ATOM 682 O O . HIS A 1 89 ? -17.351 9.393 38.937 1.00 84.62 89 HIS A O 1
ATOM 688 N N . PHE A 1 90 ? -18.157 10.375 37.067 1.00 83.69 90 PHE A N 1
ATOM 689 C CA . PHE A 1 90 ? -19.560 10.024 37.272 1.00 83.69 90 PHE A CA 1
ATOM 690 C C . PHE A 1 90 ? -19.741 8.504 37.356 1.00 83.69 90 PHE A C 1
ATOM 692 O O . PHE A 1 90 ? -20.192 8.001 38.386 1.00 83.69 90 PHE A O 1
ATOM 699 N N . ASP A 1 91 ? -19.272 7.760 36.350 1.00 80.19 91 ASP A N 1
ATOM 700 C CA . ASP A 1 91 ? -19.393 6.298 36.295 1.00 80.19 91 ASP A CA 1
ATOM 701 C C . ASP A 1 91 ? -18.738 5.622 37.510 1.00 80.19 91 ASP A C 1
ATOM 703 O O . ASP A 1 91 ? -19.315 4.737 38.148 1.00 80.19 91 ASP A O 1
ATOM 707 N N . THR A 1 92 ? -17.542 6.084 37.891 1.00 80.56 92 THR A N 1
ATOM 708 C CA . THR A 1 92 ? -16.819 5.561 39.061 1.00 80.56 92 THR A CA 1
ATOM 709 C C . THR A 1 92 ? -17.576 5.833 40.361 1.00 80.56 92 THR A C 1
ATOM 711 O O . THR A 1 92 ? -17.622 4.981 41.251 1.00 80.56 92 THR A O 1
ATOM 714 N N . THR A 1 93 ? -18.156 7.024 40.496 1.00 80.62 93 THR A N 1
ATOM 715 C CA . THR A 1 93 ? -18.879 7.439 41.703 1.00 80.62 93 THR A CA 1
ATOM 716 C C . THR A 1 93 ? -20.182 6.667 41.848 1.00 80.62 93 THR A C 1
ATOM 718 O O . THR A 1 93 ? -20.460 6.141 42.927 1.00 80.62 93 THR A O 1
ATOM 721 N N . ILE A 1 94 ? -20.934 6.510 40.756 1.00 80.00 94 ILE A N 1
ATOM 722 C CA . ILE A 1 94 ? -22.150 5.699 40.743 1.00 80.00 94 ILE A CA 1
ATOM 723 C C . ILE A 1 94 ? -21.836 4.241 41.079 1.00 80.00 94 ILE A C 1
ATOM 725 O O . ILE A 1 94 ? -22.504 3.668 41.936 1.00 80.00 94 ILE A O 1
ATOM 729 N N . MET A 1 95 ? -20.781 3.657 40.504 1.00 73.56 95 MET A N 1
ATOM 730 C CA . MET A 1 95 ? -20.351 2.293 40.840 1.00 73.56 95 MET A CA 1
ATOM 731 C C . MET A 1 95 ? -20.038 2.126 42.334 1.00 73.56 95 MET A C 1
ATOM 733 O O . MET A 1 95 ? -20.472 1.156 42.955 1.00 73.56 95 MET A O 1
ATOM 737 N N . LYS A 1 96 ? -19.337 3.089 42.944 1.00 73.62 96 LYS A N 1
ATOM 738 C CA . LYS A 1 96 ? -19.026 3.062 44.385 1.00 73.62 96 LYS A CA 1
ATOM 739 C C . LYS A 1 96 ? -20.266 3.196 45.270 1.00 73.62 96 LYS A C 1
ATOM 741 O O . LYS A 1 96 ? -20.321 2.581 46.332 1.00 73.62 96 LYS A O 1
ATOM 746 N N . LEU A 1 97 ? -21.240 4.007 44.859 1.00 74.69 97 LEU A N 1
ATOM 747 C CA . LEU A 1 97 ? -22.476 4.229 45.614 1.00 74.69 97 LEU A CA 1
ATOM 748 C C . LEU A 1 97 ? -23.472 3.071 45.458 1.00 74.69 97 LEU A C 1
ATOM 750 O O . LEU A 1 97 ? -24.117 2.689 46.433 1.00 74.69 97 LEU A O 1
ATOM 754 N N . ALA A 1 98 ? -23.577 2.497 44.258 1.00 71.19 98 ALA A N 1
ATOM 755 C CA . ALA A 1 98 ? -24.495 1.405 43.942 1.00 71.19 98 ALA A CA 1
ATOM 756 C C . ALA A 1 98 ? -24.044 0.058 44.532 1.00 71.19 98 ALA A C 1
ATOM 758 O O . ALA A 1 98 ? -24.883 -0.764 44.902 1.00 71.19 98 ALA A O 1
ATOM 759 N N . PHE A 1 99 ? -22.733 -0.166 44.674 1.00 68.81 99 PHE A N 1
ATOM 760 C CA . PHE A 1 99 ? -22.176 -1.417 45.186 1.00 68.81 99 PHE A CA 1
ATOM 761 C C . PHE A 1 99 ? -21.412 -1.197 46.500 1.00 68.81 99 PHE A C 1
ATOM 763 O O . PHE A 1 99 ? -20.233 -0.838 46.514 1.00 68.81 99 PHE A O 1
ATOM 770 N N . ARG A 1 100 ? -22.056 -1.486 47.641 1.00 56.88 100 ARG A N 1
ATOM 771 C CA . ARG A 1 100 ? -21.352 -1.581 48.933 1.00 56.88 100 ARG A CA 1
ATOM 772 C C . ARG A 1 100 ? -20.331 -2.723 48.871 1.00 56.88 100 ARG A C 1
ATOM 774 O O . ARG A 1 100 ? -20.719 -3.885 48.829 1.00 56.88 100 ARG A O 1
ATOM 781 N N . GLY A 1 101 ? -19.041 -2.385 48.886 1.00 58.94 101 GLY A N 1
ATOM 782 C CA . GLY A 1 101 ? -17.937 -3.348 48.763 1.00 58.94 101 GLY A CA 1
ATOM 783 C C . GLY A 1 101 ? -17.371 -3.487 47.348 1.00 58.94 101 GLY A C 1
ATOM 784 O O . GLY A 1 101 ? -16.739 -4.500 47.052 1.00 58.94 101 GLY A O 1
ATOM 785 N N . PHE A 1 102 ? -17.603 -2.499 46.474 1.00 62.09 102 PHE A N 1
ATOM 786 C CA . PHE A 1 102 ? -16.998 -2.442 45.145 1.00 62.09 102 PHE A CA 1
ATOM 787 C C . PHE A 1 102 ? -15.483 -2.693 45.224 1.00 62.09 102 PHE A C 1
ATOM 789 O O . PHE A 1 102 ? -14.753 -1.990 45.922 1.00 62.09 102 PHE A O 1
ATOM 796 N N . ASN A 1 103 ? -15.02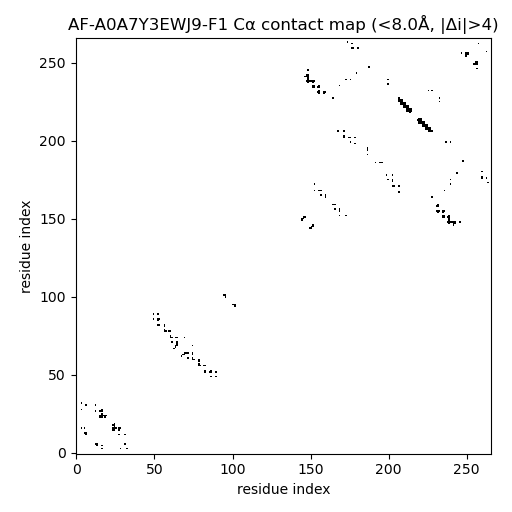0 -3.744 44.547 1.00 69.06 103 ASN A N 1
ATOM 797 C CA . ASN A 1 103 ? -13.634 -4.177 44.626 1.00 69.06 103 ASN A CA 1
ATOM 798 C C . ASN A 1 103 ? -12.764 -3.224 43.796 1.00 69.06 103 ASN A C 1
ATOM 800 O O . ASN A 1 103 ? -12.741 -3.313 42.569 1.00 69.06 103 ASN A O 1
ATOM 804 N N . ASP A 1 104 ? -12.034 -2.323 44.452 1.00 70.62 104 ASP A N 1
ATOM 805 C CA . ASP A 1 104 ? -11.141 -1.358 43.793 1.00 70.62 104 ASP A CA 1
ATOM 806 C C . ASP A 1 104 ? -10.114 -2.031 42.856 1.00 70.62 104 ASP A C 1
ATOM 808 O O . ASP A 1 104 ? -9.650 -1.416 41.892 1.00 70.62 104 ASP A O 1
ATOM 812 N N . ALA A 1 105 ? -9.805 -3.317 43.071 1.00 72.25 105 ALA A N 1
ATOM 813 C CA . ALA A 1 105 ? -8.966 -4.106 42.170 1.00 72.25 105 ALA A CA 1
ATOM 814 C C . ALA A 1 105 ? -9.591 -4.299 40.775 1.00 72.25 105 ALA A C 1
ATOM 816 O O . ALA A 1 105 ? -8.875 -4.275 39.776 1.00 72.25 105 ALA A O 1
ATOM 817 N N . LEU A 1 106 ? -10.918 -4.441 40.689 1.00 76.19 106 LEU A N 1
ATOM 818 C CA . LEU A 1 106 ? -11.647 -4.543 39.420 1.00 76.19 106 LEU A CA 1
ATOM 819 C C . LEU A 1 106 ? -11.622 -3.211 38.665 1.00 76.19 106 LEU A C 1
ATOM 821 O O . LEU A 1 106 ? -11.366 -3.205 37.463 1.00 76.19 106 LEU A O 1
ATOM 825 N N . LEU A 1 107 ? -11.783 -2.081 39.369 1.00 75.19 107 LEU A N 1
ATOM 826 C CA . LEU A 1 107 ? -11.629 -0.759 38.752 1.00 75.19 107 LEU A CA 1
ATOM 827 C C . LEU A 1 107 ? -10.220 -0.590 38.182 1.00 75.19 107 LEU A C 1
ATOM 829 O O . LEU A 1 107 ? -10.054 -0.127 37.059 1.00 75.19 107 LEU A O 1
ATOM 833 N N . LYS A 1 108 ? -9.200 -0.980 38.957 1.00 80.50 108 LYS A N 1
ATOM 834 C CA . LYS A 1 108 ? -7.801 -0.905 38.531 1.00 80.50 108 LYS A CA 1
ATOM 835 C C . LYS A 1 108 ? -7.551 -1.757 37.286 1.00 80.50 108 LYS A C 1
ATOM 837 O O . LYS A 1 108 ? -6.946 -1.263 36.344 1.00 80.50 108 LYS A O 1
ATOM 842 N N . HIS A 1 109 ? -8.094 -2.973 37.238 1.00 79.31 109 HIS A N 1
ATOM 843 C CA . HIS A 1 109 ? -8.012 -3.820 36.049 1.00 79.31 109 HIS A CA 1
ATOM 844 C C . HIS A 1 109 ? -8.672 -3.197 34.819 1.00 79.31 109 HIS A C 1
ATOM 846 O O . HIS A 1 109 ? -8.091 -3.262 33.739 1.00 79.31 109 HIS A O 1
ATOM 852 N N . ILE A 1 110 ? -9.839 -2.564 34.970 1.00 80.62 110 ILE A N 1
ATOM 853 C CA . ILE A 1 110 ? -10.494 -1.850 33.865 1.00 80.62 110 ILE A CA 1
ATOM 854 C C . ILE A 1 110 ? -9.595 -0.712 33.369 1.00 80.62 110 ILE A C 1
ATOM 856 O O . ILE A 1 110 ? -9.356 -0.610 32.170 1.00 80.62 110 ILE A O 1
ATOM 860 N N . LYS A 1 111 ? -9.010 0.086 34.273 1.00 81.06 111 LYS A N 1
ATOM 861 C CA . LYS A 1 111 ? -8.086 1.167 33.889 1.00 81.06 111 LYS A CA 1
ATOM 862 C C . LYS A 1 111 ? -6.834 0.655 33.172 1.00 81.06 111 LYS A C 1
ATOM 864 O O . LYS A 1 111 ? -6.387 1.275 32.209 1.00 81.06 111 LYS A O 1
ATOM 869 N N . ASP A 1 112 ? -6.270 -0.457 33.637 1.00 85.19 112 ASP A N 1
ATOM 870 C CA . ASP A 1 112 ? -5.094 -1.074 33.019 1.00 85.19 112 ASP A CA 1
ATOM 871 C C . ASP A 1 112 ? -5.425 -1.623 31.619 1.00 85.19 112 ASP A C 1
ATOM 873 O O . ASP A 1 112 ? -4.610 -1.510 30.701 1.00 85.19 112 ASP A O 1
ATOM 877 N N . LEU A 1 113 ? -6.636 -2.161 31.427 1.00 85.00 113 LEU A N 1
ATOM 878 C CA . LEU A 1 113 ? -7.131 -2.605 30.121 1.00 85.00 113 LEU A CA 1
ATOM 879 C C . LEU A 1 113 ? -7.368 -1.431 29.164 1.00 85.00 113 LEU A C 1
ATOM 881 O O . LEU A 1 113 ? -6.886 -1.488 28.036 1.00 85.00 113 LEU A O 1
ATOM 885 N N . GLU A 1 114 ? -8.017 -0.353 29.614 1.00 83.25 114 GLU A N 1
ATOM 886 C CA . GLU A 1 114 ? -8.221 0.871 28.819 1.00 83.25 114 GLU A CA 1
ATOM 887 C C . GLU A 1 114 ? -6.885 1.463 28.346 1.00 83.25 114 GLU A C 1
ATOM 889 O O . GLU A 1 114 ? -6.740 1.869 27.192 1.00 83.25 114 GLU A O 1
ATOM 894 N N . LYS A 1 115 ? -5.879 1.491 29.231 1.00 90.31 115 LYS A N 1
ATOM 895 C CA . LYS A 1 115 ? -4.540 1.979 28.884 1.00 90.31 115 LYS A CA 1
ATOM 896 C C . LYS A 1 115 ? -3.881 1.094 27.826 1.00 90.31 115 LYS A C 1
ATOM 898 O O . LYS A 1 115 ? -3.320 1.604 26.860 1.00 90.31 115 LYS A O 1
ATOM 903 N N . ARG A 1 116 ? -3.973 -0.227 27.986 1.00 90.19 116 ARG A N 1
ATOM 904 C CA . ARG A 1 116 ? -3.403 -1.186 27.035 1.00 90.19 116 ARG A CA 1
ATOM 905 C C . ARG A 1 116 ? -4.094 -1.129 25.672 1.00 90.19 116 ARG A C 1
ATOM 907 O O . ARG A 1 116 ? -3.424 -1.272 24.656 1.00 90.19 116 ARG A O 1
ATOM 914 N N . GLU A 1 117 ? -5.404 -0.901 25.639 1.00 85.62 117 GLU A N 1
ATOM 915 C CA . GLU A 1 117 ? -6.154 -0.685 24.398 1.00 85.62 117 GLU A CA 1
ATOM 916 C C . GLU A 1 117 ? -5.679 0.580 23.669 1.00 85.62 117 GLU A C 1
ATOM 918 O O . GLU A 1 117 ? -5.441 0.538 22.463 1.00 85.62 117 GLU A O 1
ATOM 923 N N . ALA A 1 118 ? -5.476 1.685 24.394 1.00 87.44 118 ALA A N 1
ATOM 924 C CA . ALA A 1 118 ? -4.959 2.923 23.811 1.00 87.44 118 ALA A CA 1
ATOM 925 C C . ALA A 1 118 ? -3.555 2.736 23.203 1.00 87.44 118 ALA A C 1
ATOM 927 O O . ALA A 1 118 ? -3.323 3.142 22.066 1.00 87.44 118 ALA A O 1
ATOM 928 N N . GLU A 1 119 ? -2.649 2.055 23.916 1.00 90.19 119 GLU A N 1
ATOM 929 C CA . GLU A 1 119 ? -1.301 1.731 23.419 1.00 90.19 119 GLU A CA 1
ATOM 930 C C . GLU A 1 119 ? -1.338 0.839 22.164 1.00 90.19 119 GLU A C 1
ATOM 932 O O . GLU A 1 119 ? -0.520 0.998 21.254 1.00 90.19 119 GLU A O 1
ATOM 937 N N . LEU A 1 120 ? -2.278 -0.110 22.097 1.00 88.69 120 LEU A N 1
ATOM 938 C CA . LEU A 1 120 ? -2.450 -0.970 20.925 1.00 88.69 120 LEU A CA 1
ATOM 939 C C . LEU A 1 120 ? -2.968 -0.186 19.717 1.00 88.69 120 LEU A C 1
ATOM 941 O O . LEU A 1 120 ? -2.395 -0.323 18.638 1.00 88.69 120 LEU A O 1
ATOM 945 N N . ARG A 1 121 ? -3.968 0.685 19.898 1.00 87.69 121 ARG A N 1
ATOM 946 C CA . ARG A 1 121 ? -4.484 1.539 18.814 1.00 87.69 121 ARG A CA 1
ATOM 947 C C . ARG A 1 121 ? -3.413 2.460 18.237 1.00 87.69 121 ARG A C 1
ATOM 949 O O . ARG A 1 121 ? -3.330 2.621 17.023 1.00 87.69 121 ARG A O 1
ATOM 956 N N . GLU A 1 122 ? -2.568 3.045 19.083 1.00 90.69 122 GLU A N 1
ATOM 957 C CA . GLU A 1 122 ? -1.462 3.890 18.621 1.00 90.69 122 GLU A CA 1
ATOM 958 C C . GLU A 1 122 ? -0.449 3.087 17.785 1.00 90.69 122 GLU A C 1
ATOM 960 O O . GLU A 1 122 ? 0.015 3.538 16.734 1.00 90.69 122 GLU A O 1
ATOM 965 N N . ARG A 1 123 ? -0.131 1.857 18.212 1.00 88.50 123 ARG A N 1
ATOM 966 C CA . ARG A 1 123 ? 0.732 0.951 17.439 1.00 88.50 123 ARG A CA 1
ATOM 967 C C . ARG A 1 123 ? 0.115 0.571 16.098 1.00 88.50 123 ARG A C 1
ATOM 969 O O . ARG A 1 123 ? 0.838 0.575 15.105 1.00 88.50 123 ARG A O 1
ATOM 976 N N . GLU A 1 124 ? -1.180 0.273 16.055 1.00 84.94 124 GLU A N 1
ATOM 977 C CA . GLU A 1 124 ? -1.896 -0.035 14.810 1.00 84.94 124 GLU A CA 1
ATOM 978 C C . GLU A 1 124 ? -1.822 1.134 13.823 1.00 84.94 124 GLU A C 1
ATOM 980 O O . GLU A 1 124 ? -1.378 0.945 12.690 1.00 84.94 124 GLU A O 1
ATOM 985 N N . GLN A 1 125 ? -2.114 2.360 14.270 1.00 88.00 125 GLN A N 1
ATOM 986 C CA . GLN A 1 125 ? -2.008 3.556 13.425 1.00 88.00 125 GLN A CA 1
ATOM 987 C C . GLN A 1 125 ? -0.585 3.783 12.895 1.00 88.00 125 GLN A C 1
ATOM 989 O O . GLN A 1 125 ? -0.391 4.184 11.744 1.00 88.00 125 GLN A O 1
ATOM 994 N N . ASN A 1 126 ? 0.437 3.528 13.715 1.00 90.31 126 ASN A N 1
ATOM 995 C CA . ASN A 1 126 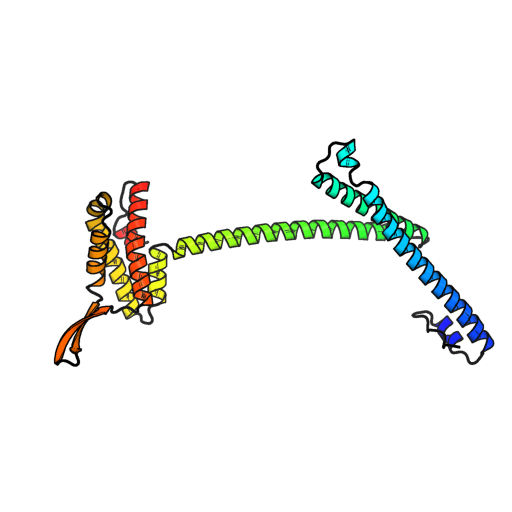? 1.829 3.640 13.282 1.00 90.31 126 ASN A CA 1
ATOM 996 C C . ASN A 1 126 ? 2.193 2.581 12.230 1.00 90.31 126 ASN A C 1
ATOM 998 O O . ASN A 1 126 ? 2.871 2.898 11.251 1.00 90.31 126 ASN A O 1
ATOM 1002 N N . ILE A 1 127 ? 1.718 1.344 12.391 1.00 85.88 127 ILE A N 1
ATOM 1003 C CA . ILE A 1 127 ? 1.918 0.271 11.410 1.00 85.88 127 ILE A CA 1
ATOM 1004 C C . ILE A 1 127 ? 1.224 0.616 10.087 1.00 85.88 127 ILE A C 1
ATOM 1006 O O . ILE A 1 127 ? 1.846 0.498 9.031 1.00 85.88 127 ILE A O 1
ATOM 1010 N N . GLU A 1 128 ? -0.014 1.108 10.121 1.00 85.00 128 GLU A N 1
ATOM 1011 C CA . GLU A 1 128 ? -0.744 1.525 8.917 1.00 85.00 128 GLU A CA 1
ATOM 1012 C C . GLU A 1 128 ? -0.018 2.634 8.148 1.00 85.00 128 GLU A C 1
ATOM 1014 O O . GLU A 1 128 ? 0.090 2.569 6.918 1.00 85.00 128 GLU A O 1
ATOM 1019 N N . LYS A 1 129 ? 0.550 3.620 8.855 1.00 89.38 129 LYS A N 1
ATOM 1020 C CA . LYS A 1 129 ? 1.378 4.672 8.241 1.00 89.38 129 LYS A CA 1
ATOM 1021 C C . LYS A 1 129 ? 2.609 4.090 7.543 1.00 89.38 129 LYS A C 1
ATOM 1023 O O . LYS A 1 129 ? 2.910 4.479 6.414 1.00 89.38 129 LYS A O 1
ATOM 1028 N N . ILE A 1 130 ? 3.303 3.144 8.182 1.00 85.88 130 ILE A N 1
ATOM 1029 C CA . ILE A 1 130 ? 4.484 2.481 7.605 1.00 85.88 130 ILE A CA 1
ATOM 1030 C C . ILE A 1 130 ? 4.100 1.681 6.356 1.00 85.88 130 ILE A C 1
ATOM 1032 O O . ILE A 1 130 ? 4.759 1.814 5.325 1.00 85.88 130 ILE A O 1
ATOM 1036 N N . ILE A 1 131 ? 3.029 0.885 6.422 1.00 81.25 131 ILE A N 1
ATOM 1037 C CA . ILE A 1 131 ? 2.544 0.086 5.288 1.00 81.25 131 ILE A CA 1
ATOM 1038 C C . ILE A 1 131 ? 2.170 0.999 4.121 1.00 81.25 131 ILE A C 1
ATOM 1040 O O . ILE A 1 131 ? 2.622 0.776 2.999 1.00 81.25 131 ILE A O 1
ATOM 1044 N N . SER A 1 132 ? 1.403 2.057 4.385 1.00 83.06 132 SER A N 1
ATOM 1045 C CA . SER A 1 132 ? 0.972 3.011 3.359 1.00 83.06 132 SER A CA 1
ATOM 1046 C C . SER A 1 132 ? 2.164 3.672 2.669 1.00 83.06 132 SER A C 1
ATOM 1048 O O . SER A 1 132 ? 2.217 3.731 1.439 1.00 83.06 132 SER A O 1
ATOM 1050 N N . LYS A 1 133 ? 3.170 4.091 3.449 1.00 88.12 133 LYS A N 1
ATOM 1051 C CA . LYS A 1 133 ? 4.423 4.632 2.915 1.00 88.12 133 LYS A CA 1
ATOM 1052 C C . LYS A 1 133 ? 5.146 3.608 2.038 1.00 88.12 133 LYS A C 1
ATOM 1054 O O . LYS A 1 133 ? 5.519 3.931 0.915 1.00 88.12 133 LYS A O 1
ATOM 1059 N N . ARG A 1 134 ? 5.284 2.363 2.505 1.00 80.06 134 ARG A N 1
ATOM 1060 C CA . ARG A 1 134 ? 5.970 1.293 1.762 1.00 80.06 134 ARG A CA 1
ATOM 1061 C C . ARG A 1 134 ? 5.264 0.945 0.452 1.00 80.06 134 ARG A C 1
ATOM 1063 O O . ARG A 1 134 ? 5.925 0.717 -0.555 1.00 80.06 134 ARG A O 1
ATOM 1070 N N . ILE A 1 135 ? 3.931 0.933 0.450 1.00 79.44 135 ILE A N 1
ATOM 1071 C CA . ILE A 1 135 ? 3.126 0.730 -0.761 1.00 79.44 135 ILE A CA 1
ATOM 1072 C C . ILE A 1 135 ? 3.350 1.877 -1.751 1.00 79.44 135 ILE A C 1
ATOM 1074 O O . ILE A 1 135 ? 3.476 1.620 -2.946 1.00 79.44 135 ILE A O 1
ATOM 1078 N N . SER A 1 136 ? 3.414 3.125 -1.278 1.00 79.75 136 SER A N 1
ATOM 1079 C CA . SER A 1 136 ? 3.712 4.279 -2.135 1.00 79.75 136 SER A CA 1
ATOM 1080 C C . SER A 1 136 ? 5.106 4.174 -2.757 1.00 79.75 136 SER A C 1
ATOM 1082 O O . SER A 1 136 ? 5.236 4.294 -3.971 1.00 79.75 136 SER A O 1
ATOM 1084 N N . GLU A 1 137 ? 6.124 3.864 -1.948 1.00 80.19 137 GLU A N 1
ATOM 1085 C CA . GLU A 1 137 ? 7.508 3.662 -2.407 1.00 80.19 137 GLU A CA 1
ATOM 1086 C C . GLU A 1 137 ? 7.592 2.562 -3.478 1.00 80.19 137 GLU A C 1
ATOM 1088 O O . GLU A 1 137 ? 8.194 2.763 -4.531 1.00 80.19 137 GLU A O 1
ATOM 1093 N N . LEU A 1 138 ? 6.934 1.418 -3.254 1.00 68.44 138 LEU A N 1
ATOM 1094 C CA . LEU A 1 138 ? 6.902 0.314 -4.218 1.00 68.44 138 LEU A CA 1
ATOM 1095 C C . LEU A 1 138 ? 6.172 0.686 -5.511 1.00 68.44 138 LEU A C 1
ATOM 1097 O O . LEU A 1 138 ? 6.618 0.312 -6.591 1.00 68.44 138 LEU A O 1
ATOM 1101 N N . LYS A 1 139 ? 5.063 1.429 -5.434 1.00 64.94 139 LYS A N 1
ATOM 1102 C CA . LYS A 1 139 ? 4.353 1.903 -6.632 1.00 64.94 139 LYS A CA 1
ATOM 1103 C C . LYS A 1 139 ? 5.207 2.861 -7.451 1.00 64.94 139 LYS A C 1
ATOM 1105 O O . LYS A 1 139 ? 5.232 2.745 -8.674 1.00 64.94 139 LYS A O 1
ATOM 1110 N N . GLU A 1 140 ? 5.908 3.784 -6.800 1.00 71.75 140 GLU A N 1
ATOM 1111 C CA . GLU A 1 140 ? 6.847 4.679 -7.478 1.00 71.75 140 GLU A CA 1
ATOM 1112 C C . GLU A 1 140 ? 7.986 3.898 -8.129 1.00 71.75 140 GLU A C 1
ATOM 1114 O O . GLU A 1 140 ? 8.316 4.161 -9.284 1.00 71.75 140 GLU A O 1
ATOM 1119 N N . GLN A 1 141 ? 8.539 2.904 -7.433 1.00 65.88 141 GLN A N 1
ATOM 1120 C CA . GLN A 1 141 ? 9.580 2.038 -7.973 1.00 65.88 141 GLN A CA 1
ATOM 1121 C C . GLN A 1 141 ? 9.092 1.254 -9.200 1.00 65.88 141 GLN A C 1
ATOM 1123 O O . GLN A 1 141 ? 9.733 1.320 -10.243 1.00 65.88 141 GLN A O 1
ATOM 1128 N N . ILE A 1 142 ? 7.924 0.609 -9.127 1.00 55.72 142 ILE A N 1
ATOM 1129 C CA . ILE A 1 142 ? 7.320 -0.118 -10.257 1.00 55.72 142 ILE A CA 1
ATOM 1130 C C . ILE A 1 142 ? 7.035 0.830 -11.426 1.00 55.72 142 ILE A C 1
ATOM 1132 O O . ILE A 1 142 ? 7.269 0.480 -12.579 1.00 55.72 142 ILE A O 1
ATOM 1136 N N . THR A 1 143 ? 6.551 2.044 -11.155 1.00 59.41 143 THR A N 1
ATOM 1137 C CA . THR A 1 143 ? 6.282 3.043 -12.203 1.00 59.41 143 THR A CA 1
ATOM 1138 C C . THR A 1 143 ? 7.579 3.499 -12.874 1.00 59.41 143 THR A C 1
ATOM 1140 O O . THR A 1 143 ? 7.621 3.640 -14.093 1.00 59.41 143 THR A O 1
ATOM 1143 N N . ARG A 1 144 ? 8.663 3.676 -12.106 1.00 62.91 144 ARG A N 1
ATOM 1144 C CA . ARG A 1 144 ? 9.991 3.964 -12.662 1.00 62.91 144 ARG A CA 1
ATOM 1145 C C . ARG A 1 144 ? 10.497 2.795 -13.502 1.00 62.91 144 ARG A C 1
ATOM 1147 O O . ARG A 1 144 ? 10.790 3.000 -14.674 1.00 62.91 144 ARG A O 1
ATOM 1154 N N . GLU A 1 145 ? 10.515 1.584 -12.952 1.00 55.75 145 GLU A N 1
ATOM 1155 C CA . GLU A 1 145 ? 11.017 0.370 -13.612 1.00 55.75 145 GLU A CA 1
ATOM 1156 C C . GLU A 1 145 ? 10.242 0.047 -14.901 1.00 55.75 145 GLU A C 1
ATOM 1158 O O . GLU A 1 145 ? 10.859 -0.171 -15.941 1.00 55.75 145 GLU A O 1
ATOM 1163 N N . SER A 1 146 ? 8.909 0.151 -14.889 1.00 54.12 146 SER A N 1
ATOM 1164 C CA . SER A 1 146 ? 8.038 -0.036 -16.068 1.00 54.12 146 SER A CA 1
ATOM 1165 C C . SER A 1 146 ? 8.139 1.067 -17.134 1.00 54.12 146 SER A C 1
ATOM 1167 O O . SER A 1 146 ? 7.579 0.920 -18.217 1.00 54.12 146 SER A O 1
ATOM 1169 N N . SER A 1 147 ? 8.862 2.157 -16.856 1.00 68.88 147 SER A N 1
ATOM 1170 C CA . SER A 1 147 ? 9.103 3.264 -17.795 1.00 68.88 147 SER A CA 1
ATOM 1171 C C . SER A 1 147 ? 10.550 3.355 -18.295 1.00 68.88 147 SER A C 1
ATOM 1173 O O . SER A 1 147 ? 10.866 4.263 -19.076 1.00 68.88 147 SER A O 1
ATOM 1175 N N . THR A 1 148 ? 11.406 2.430 -17.850 1.00 81.94 148 THR A N 1
ATOM 1176 C CA . THR A 1 148 ? 12.804 2.312 -18.284 1.00 81.94 148 THR A CA 1
ATOM 1177 C C . THR A 1 148 ? 12.925 1.494 -19.561 1.00 81.94 148 THR A C 1
ATOM 1179 O O . THR A 1 148 ? 12.069 0.657 -19.858 1.00 81.94 148 THR A O 1
ATOM 1182 N N . ALA A 1 149 ? 14.016 1.691 -20.301 1.00 84.50 149 ALA A N 1
ATOM 1183 C CA . ALA A 1 149 ? 14.359 0.879 -21.461 1.00 84.50 149 ALA A CA 1
ATOM 1184 C C . ALA A 1 149 ? 14.315 -0.612 -21.098 1.00 84.50 149 ALA A C 1
ATOM 1186 O O . ALA A 1 149 ? 13.591 -1.386 -21.723 1.00 84.50 149 ALA A O 1
ATOM 1187 N N . ARG A 1 150 ? 14.984 -1.005 -20.008 1.00 86.69 150 ARG A N 1
ATOM 1188 C CA . ARG A 1 150 ? 14.986 -2.391 -19.524 1.00 86.69 150 ARG A CA 1
ATOM 1189 C C . ARG A 1 150 ? 13.578 -2.934 -19.254 1.00 86.69 150 ARG A C 1
ATOM 1191 O O . ARG A 1 150 ? 13.280 -4.048 -19.673 1.00 86.69 150 ARG A O 1
ATOM 1198 N N . GLY A 1 151 ? 12.700 -2.146 -18.633 1.00 84.06 151 GLY A N 1
ATOM 1199 C CA . GLY A 1 151 ? 11.310 -2.545 -18.387 1.00 84.06 151 GLY A CA 1
ATOM 1200 C C . GLY A 1 151 ? 10.526 -2.822 -19.673 1.00 84.06 151 GLY A C 1
ATOM 1201 O O . GLY A 1 151 ? 9.819 -3.826 -19.765 1.00 84.06 151 GLY A O 1
ATOM 1202 N N . PHE A 1 152 ? 10.697 -1.988 -20.704 1.00 87.56 152 PHE A N 1
ATOM 1203 C CA . PHE A 1 152 ? 10.081 -2.222 -22.015 1.00 87.56 152 PHE A CA 1
ATOM 1204 C C . PHE A 1 152 ? 10.661 -3.451 -22.731 1.00 87.56 152 PHE A C 1
ATOM 1206 O O . PHE A 1 152 ? 9.916 -4.194 -23.370 1.00 87.56 152 PHE A O 1
ATOM 1213 N N . PHE A 1 153 ? 11.961 -3.720 -22.585 1.00 89.25 153 PHE A N 1
ATOM 1214 C CA . PHE A 1 153 ? 12.586 -4.934 -23.118 1.00 89.25 153 PHE A CA 1
ATOM 1215 C C . PHE A 1 153 ? 12.061 -6.209 -22.440 1.00 89.25 153 PHE A C 1
ATOM 1217 O O . PHE A 1 153 ? 11.668 -7.156 -23.124 1.00 89.25 153 PHE A O 1
ATOM 1224 N N . GLU A 1 154 ? 11.998 -6.228 -21.106 1.00 87.62 154 GLU A N 1
ATOM 1225 C CA . GLU A 1 154 ? 11.465 -7.360 -20.337 1.00 87.62 154 GLU A CA 1
ATOM 1226 C C . GLU A 1 154 ? 9.972 -7.592 -20.636 1.00 87.62 154 GLU A C 1
ATOM 1228 O O . GLU A 1 154 ? 9.546 -8.735 -20.818 1.00 87.62 154 GLU A O 1
ATOM 1233 N N . SER A 1 155 ? 9.188 -6.517 -20.787 1.00 86.50 155 SER A N 1
ATOM 1234 C CA . SER A 1 155 ? 7.786 -6.589 -21.222 1.00 86.50 155 SER A CA 1
ATOM 1235 C C . SER A 1 155 ? 7.646 -7.195 -22.624 1.00 86.50 155 SER A C 1
ATOM 1237 O O . SER A 1 155 ? 6.840 -8.108 -22.823 1.00 86.50 155 SER A O 1
ATOM 1239 N N . ALA A 1 156 ? 8.474 -6.771 -23.586 1.00 86.62 156 ALA A N 1
ATOM 1240 C CA . ALA A 1 156 ? 8.477 -7.344 -24.931 1.00 86.62 156 ALA A CA 1
ATOM 1241 C C . ALA A 1 156 ? 8.802 -8.850 -24.906 1.00 86.62 156 ALA A C 1
ATOM 1243 O O . ALA A 1 156 ? 8.124 -9.642 -25.563 1.00 86.62 156 ALA A O 1
ATOM 1244 N N . LEU A 1 157 ? 9.798 -9.265 -24.112 1.00 88.25 157 LEU A N 1
ATOM 1245 C CA . LEU A 1 157 ? 10.166 -10.676 -23.945 1.00 88.25 157 LEU A CA 1
ATOM 1246 C C . LEU A 1 157 ? 9.041 -11.516 -23.327 1.00 88.25 157 LEU A C 1
ATOM 1248 O O . LEU A 1 157 ? 8.832 -12.655 -23.752 1.00 88.25 157 LEU A O 1
ATOM 1252 N N . ALA A 1 158 ? 8.315 -10.967 -22.349 1.00 86.62 158 ALA A N 1
ATOM 1253 C CA . ALA A 1 158 ? 7.187 -11.639 -21.707 1.00 86.62 158 ALA A CA 1
ATOM 1254 C C . ALA A 1 158 ? 5.984 -11.803 -22.653 1.00 86.62 158 ALA A C 1
ATOM 1256 O O . ALA A 1 158 ? 5.274 -12.805 -22.580 1.00 86.62 158 ALA A O 1
ATOM 1257 N N . LYS A 1 159 ? 5.773 -10.844 -23.564 1.00 85.69 159 LYS A N 1
ATOM 1258 C CA . LYS A 1 159 ? 4.712 -10.882 -24.587 1.00 85.69 159 LYS A CA 1
ATOM 1259 C C . LYS A 1 159 ? 5.032 -11.810 -25.765 1.00 85.69 159 LYS A C 1
ATOM 1261 O O . LYS A 1 159 ? 4.150 -12.106 -26.570 1.00 85.69 159 LYS A O 1
ATOM 1266 N N . ALA A 1 160 ? 6.275 -12.270 -25.897 1.00 83.38 160 ALA A N 1
ATOM 1267 C CA . ALA A 1 160 ? 6.661 -13.197 -26.950 1.00 83.38 160 ALA A CA 1
ATOM 1268 C C . ALA A 1 160 ? 6.207 -14.628 -26.624 1.00 83.38 160 ALA A C 1
ATOM 1270 O O . ALA A 1 160 ? 6.742 -15.285 -25.735 1.00 83.38 160 ALA A O 1
ATOM 1271 N N . GLU A 1 161 ? 5.256 -15.148 -27.401 1.00 73.81 161 GLU A N 1
ATOM 1272 C CA . GLU A 1 161 ? 4.700 -16.496 -27.205 1.00 73.81 161 GLU A CA 1
ATOM 1273 C C . GLU A 1 161 ? 5.692 -17.628 -27.530 1.00 73.81 161 GLU A C 1
ATOM 1275 O O . GLU A 1 161 ? 5.527 -18.762 -27.077 1.00 73.81 161 GLU A O 1
ATOM 1280 N N . LYS A 1 162 ? 6.715 -17.354 -28.352 1.00 79.62 162 LYS A N 1
ATOM 1281 C CA . LYS A 1 162 ? 7.673 -18.354 -28.844 1.00 79.62 162 LYS A CA 1
ATOM 1282 C C . LYS A 1 162 ? 9.108 -17.941 -28.544 1.00 79.62 162 LYS A C 1
ATOM 1284 O O . LYS A 1 162 ? 9.501 -16.800 -28.770 1.00 79.62 162 LYS A O 1
ATOM 1289 N N . VAL A 1 163 ? 9.939 -18.926 -28.196 1.00 72.31 163 VAL A N 1
ATOM 1290 C CA . VAL A 1 163 ? 11.391 -18.756 -27.973 1.00 72.31 163 VAL A CA 1
ATOM 1291 C C . VAL A 1 163 ? 12.099 -18.151 -29.198 1.00 72.31 163 VAL A C 1
ATOM 1293 O O . VAL A 1 163 ? 13.038 -17.370 -29.071 1.00 72.31 163 VAL A O 1
ATOM 1296 N N . PHE A 1 164 ? 11.637 -18.469 -30.413 1.00 71.12 164 PHE A N 1
ATOM 1297 C CA . PHE A 1 164 ? 12.174 -17.869 -31.639 1.00 71.12 164 PHE A CA 1
ATOM 1298 C C . PHE A 1 164 ? 11.936 -16.355 -31.713 1.00 71.12 164 PHE A C 1
ATOM 1300 O O . PHE A 1 164 ? 12.807 -15.629 -32.189 1.00 71.12 164 PHE A O 1
ATOM 1307 N N . ASP A 1 165 ? 10.795 -15.877 -31.221 1.00 79.38 165 ASP A N 1
ATOM 1308 C CA . ASP A 1 165 ? 10.466 -14.454 -31.221 1.00 79.38 165 ASP A CA 1
ATOM 1309 C C . ASP A 1 165 ? 11.195 -13.721 -30.085 1.00 79.38 165 ASP A C 1
ATOM 1311 O O . ASP A 1 165 ? 11.690 -12.619 -30.310 1.00 79.38 165 ASP A O 1
ATOM 1315 N N . GLN A 1 166 ? 11.434 -14.379 -28.942 1.00 85.00 166 GLN A N 1
ATOM 1316 C CA . GLN A 1 166 ? 12.349 -13.877 -27.902 1.00 85.00 166 GLN A CA 1
ATOM 1317 C C . GLN A 1 166 ? 13.770 -13.658 -28.444 1.00 85.00 166 GLN A C 1
ATOM 1319 O O . GLN A 1 166 ? 14.343 -12.590 -28.256 1.00 85.00 166 GLN A O 1
ATOM 1324 N N . ASN A 1 167 ? 14.313 -14.605 -29.218 1.00 86.56 167 ASN A N 1
ATOM 1325 C CA . ASN A 1 167 ? 15.632 -14.443 -29.843 1.00 86.56 167 ASN A CA 1
ATOM 1326 C C . ASN A 1 167 ? 15.696 -13.255 -30.817 1.00 86.56 167 ASN A C 1
ATOM 1328 O O . ASN A 1 167 ? 16.741 -12.616 -30.947 1.00 86.56 167 ASN A O 1
ATOM 1332 N N . LYS A 1 168 ? 14.602 -12.952 -31.527 1.00 89.38 168 LYS A N 1
ATOM 1333 C CA . LYS A 1 168 ? 14.534 -11.768 -32.397 1.00 89.38 168 LYS A CA 1
ATOM 1334 C C . LYS A 1 168 ? 14.491 -10.476 -31.589 1.00 89.38 168 LYS A C 1
ATOM 1336 O O . LYS A 1 168 ? 15.175 -9.533 -31.965 1.00 89.38 168 LYS A O 1
ATOM 1341 N N . ILE A 1 169 ? 13.741 -10.453 -30.488 1.00 89.56 169 ILE A N 1
ATOM 1342 C CA . ILE A 1 169 ? 13.676 -9.320 -29.553 1.00 89.56 169 ILE A CA 1
ATOM 1343 C C . ILE A 1 169 ? 15.064 -9.029 -28.975 1.00 89.56 169 ILE A C 1
ATOM 1345 O O . ILE A 1 169 ? 15.521 -7.891 -29.019 1.00 89.56 169 ILE A O 1
ATOM 1349 N N . THR A 1 170 ? 15.790 -10.057 -28.530 1.00 89.19 170 THR A N 1
ATOM 1350 C CA . THR A 1 170 ? 17.170 -9.906 -28.045 1.00 89.19 170 THR A CA 1
ATOM 1351 C C . THR A 1 170 ? 18.108 -9.374 -29.131 1.00 89.19 170 THR A C 1
ATOM 1353 O O . THR A 1 170 ? 18.892 -8.465 -28.876 1.00 89.19 170 THR A O 1
ATOM 1356 N N . ARG A 1 171 ? 18.010 -9.877 -30.371 1.00 89.06 171 ARG A N 1
ATOM 1357 C CA . ARG A 1 171 ? 18.808 -9.349 -31.495 1.00 89.06 171 ARG A CA 1
ATOM 1358 C C . ARG A 1 171 ? 18.474 -7.895 -31.808 1.00 89.06 171 ARG A C 1
ATOM 1360 O O . ARG A 1 171 ? 19.388 -7.126 -32.076 1.00 89.06 171 ARG A O 1
ATOM 1367 N N . PHE A 1 172 ? 17.198 -7.520 -31.755 1.00 91.62 172 PHE A N 1
ATOM 1368 C CA . PHE A 1 172 ? 16.772 -6.135 -31.926 1.00 91.62 172 PHE A CA 1
ATOM 1369 C C . PHE A 1 172 ? 17.376 -5.231 -30.844 1.00 91.62 172 PHE A C 1
ATOM 1371 O O . PHE A 1 172 ? 17.896 -4.162 -31.165 1.00 91.62 172 PHE A O 1
ATOM 1378 N N . ALA A 1 173 ? 17.385 -5.677 -29.584 1.00 90.19 173 ALA A N 1
ATOM 1379 C CA . ALA A 1 173 ? 18.021 -4.940 -28.496 1.00 90.19 173 ALA A CA 1
ATOM 1380 C C . ALA A 1 173 ? 19.525 -4.743 -28.735 1.00 90.19 173 ALA A C 1
ATOM 1382 O O . ALA A 1 173 ? 20.013 -3.621 -28.655 1.00 90.19 173 ALA A O 1
ATOM 1383 N N . TYR A 1 174 ? 20.244 -5.791 -29.143 1.00 89.50 174 TYR A N 1
ATOM 1384 C CA . TYR A 1 174 ? 21.673 -5.694 -29.461 1.00 89.50 174 TYR A CA 1
ATOM 1385 C C . TYR A 1 174 ? 21.960 -4.770 -30.648 1.00 89.50 174 TYR A C 1
ATOM 1387 O O . TYR A 1 174 ? 22.897 -3.976 -30.597 1.00 89.50 174 TYR A O 1
ATOM 1395 N N . SER A 1 175 ? 21.137 -4.822 -31.698 1.00 89.38 175 SER A N 1
ATOM 1396 C CA . SER A 1 175 ? 21.239 -3.885 -32.820 1.00 89.38 175 SER A CA 1
ATOM 1397 C C . SER A 1 175 ? 20.985 -2.444 -32.381 1.00 89.38 175 SER A C 1
ATOM 1399 O O . SER A 1 175 ? 21.695 -1.550 -32.823 1.00 89.38 175 SER A O 1
ATOM 1401 N N . SER A 1 176 ? 20.023 -2.221 -31.483 1.00 89.25 176 SER A N 1
ATOM 1402 C CA . SER A 1 176 ? 19.720 -0.893 -30.937 1.00 89.25 176 SER A CA 1
ATOM 1403 C C . SER A 1 176 ? 20.892 -0.337 -30.124 1.00 89.25 176 SER A C 1
ATOM 1405 O O . SER A 1 176 ? 21.298 0.799 -30.354 1.00 89.25 176 SER A O 1
ATOM 1407 N N . ILE A 1 177 ? 21.481 -1.154 -29.241 1.00 88.81 177 ILE A N 1
ATOM 1408 C CA . ILE A 1 177 ? 22.680 -0.795 -28.466 1.00 88.81 177 ILE A CA 1
ATOM 1409 C C . ILE A 1 177 ? 23.823 -0.421 -29.414 1.00 88.81 177 ILE A C 1
ATOM 1411 O O . ILE A 1 177 ? 24.408 0.647 -29.278 1.00 88.81 177 ILE A O 1
ATOM 1415 N N . SER A 1 178 ? 24.110 -1.263 -30.410 1.00 87.62 178 SER A N 1
ATOM 1416 C CA . SER A 1 178 ? 25.188 -1.017 -31.376 1.00 87.62 178 SER A CA 1
ATOM 1417 C C . SER A 1 178 ? 24.980 0.271 -32.174 1.00 87.62 178 SER A C 1
ATOM 1419 O O . SER A 1 178 ? 25.915 1.048 -32.323 1.00 87.62 178 SER A O 1
ATOM 1421 N N . ILE A 1 179 ? 23.758 0.515 -32.663 1.00 88.25 179 ILE A N 1
ATOM 1422 C CA . ILE A 1 179 ? 23.427 1.717 -33.438 1.00 88.25 179 ILE A CA 1
ATOM 1423 C C . ILE A 1 179 ? 23.657 2.972 -32.601 1.00 88.25 179 ILE A C 1
ATOM 1425 O O . ILE A 1 179 ? 24.280 3.916 -33.076 1.00 88.25 179 ILE A O 1
ATOM 1429 N N . PHE A 1 180 ? 23.188 2.998 -31.354 1.00 87.56 180 PHE A N 1
ATOM 1430 C CA . PHE A 1 180 ? 23.390 4.180 -30.526 1.00 87.56 180 PHE A CA 1
ATOM 1431 C C . PHE A 1 180 ? 24.843 4.351 -30.101 1.00 87.56 180 PHE A C 1
ATOM 1433 O O . PHE A 1 180 ? 25.305 5.477 -30.070 1.00 87.56 180 PHE A O 1
ATOM 1440 N N . GLN A 1 181 ? 25.598 3.282 -29.866 1.00 83.19 181 GLN A N 1
ATOM 1441 C CA . GLN A 1 181 ? 27.033 3.399 -29.580 1.00 83.19 181 GLN A CA 1
ATOM 1442 C C . GLN A 1 181 ? 27.820 4.034 -30.743 1.00 83.19 181 GLN A C 1
ATOM 1444 O O . GLN A 1 181 ? 28.781 4.761 -30.501 1.00 83.19 181 GLN A O 1
ATOM 1449 N N . GLU A 1 182 ? 27.399 3.809 -31.992 1.00 85.44 182 GLU A N 1
ATOM 1450 C CA . GLU A 1 182 ? 27.998 4.435 -33.180 1.00 85.44 182 GLU A CA 1
ATOM 1451 C C . GLU A 1 182 ? 27.526 5.886 -33.386 1.00 85.44 182 GLU A C 1
ATOM 1453 O O . GLU A 1 182 ? 28.338 6.770 -33.649 1.00 85.44 182 GLU A O 1
ATOM 1458 N N . GLU A 1 183 ? 26.225 6.145 -33.241 1.00 85.12 183 GLU A N 1
ATOM 1459 C CA . GLU A 1 183 ? 25.585 7.396 -33.687 1.00 85.12 183 GLU A CA 1
ATOM 1460 C C . GLU A 1 183 ? 25.382 8.426 -32.550 1.00 85.12 183 GLU A C 1
ATOM 1462 O O . GLU A 1 183 ? 24.979 9.566 -32.794 1.00 85.12 183 GLU A O 1
ATOM 1467 N N . PHE A 1 184 ? 25.637 8.064 -31.284 1.00 83.31 184 PHE A N 1
ATOM 1468 C CA . PHE A 1 184 ? 25.280 8.885 -30.114 1.00 83.31 184 PHE A CA 1
ATOM 1469 C C . PHE A 1 184 ? 25.830 10.315 -30.168 1.00 83.31 184 PHE A C 1
ATOM 1471 O O . PHE A 1 184 ? 25.089 11.269 -29.920 1.00 83.31 184 PHE A O 1
ATOM 1478 N N . PHE A 1 185 ? 27.114 10.479 -30.498 1.00 80.44 185 PHE A N 1
ATOM 1479 C CA . PHE A 1 185 ? 27.761 11.794 -30.501 1.00 80.44 185 PHE A CA 1
ATOM 1480 C C . PHE A 1 185 ? 27.235 12.714 -31.612 1.00 80.44 185 PHE A C 1
ATOM 1482 O O . PHE A 1 185 ? 27.210 13.931 -31.432 1.00 80.44 185 PHE A O 1
ATOM 1489 N N . GLU A 1 186 ? 26.763 12.154 -32.729 1.00 79.56 186 GLU A N 1
ATOM 1490 C CA . GLU A 1 186 ? 26.122 12.922 -33.803 1.00 79.56 186 GLU A CA 1
ATOM 1491 C C . GLU A 1 186 ? 24.694 13.353 -33.411 1.00 79.56 186 GLU A C 1
ATOM 1493 O O . GLU A 1 186 ? 24.251 14.468 -33.708 1.00 79.56 186 GLU A O 1
ATOM 1498 N N . LEU A 1 187 ? 23.985 12.502 -32.664 1.00 73.94 187 LEU A N 1
ATOM 1499 C CA . LEU A 1 187 ? 22.624 12.754 -32.183 1.00 73.94 187 LEU A CA 1
ATOM 1500 C C . LEU A 1 187 ? 22.555 13.776 -31.043 1.00 73.94 187 LEU A C 1
ATOM 1502 O O . LEU A 1 187 ? 21.637 14.598 -31.002 1.00 73.94 187 LEU A O 1
ATOM 1506 N N . GLN A 1 188 ? 23.507 13.732 -30.108 1.00 68.19 188 GLN A N 1
ATOM 1507 C CA . GLN A 1 188 ? 23.505 14.566 -28.901 1.00 68.19 188 GLN A CA 1
ATOM 1508 C C . GLN A 1 188 ? 23.494 16.078 -29.215 1.00 68.19 188 GLN A C 1
ATOM 1510 O O . GLN A 1 188 ? 23.004 16.878 -28.417 1.00 68.19 188 GLN A O 1
ATOM 1515 N N . GLY A 1 189 ? 24.008 16.474 -30.384 1.00 60.81 189 GLY A N 1
ATOM 1516 C CA . GLY A 1 189 ? 24.078 17.870 -30.819 1.00 60.81 189 GLY A CA 1
ATOM 1517 C C . GLY A 1 189 ? 22.859 18.390 -31.588 1.00 60.81 189 GLY A C 1
ATOM 1518 O O . GLY A 1 189 ? 22.764 19.600 -31.786 1.00 60.81 189 GLY A O 1
ATOM 1519 N N . SER A 1 190 ? 21.943 17.522 -32.037 1.00 62.88 190 SER A N 1
ATOM 1520 C CA . SER A 1 190 ? 20.912 17.896 -33.020 1.00 62.88 190 SER A CA 1
ATOM 1521 C C . SER A 1 190 ? 19.463 17.740 -32.547 1.00 62.88 190 SER A C 1
ATOM 1523 O O . SER A 1 190 ? 18.599 18.400 -33.120 1.00 62.88 190 SER A O 1
ATOM 1525 N N . TYR A 1 191 ? 19.178 16.936 -31.507 1.00 59.31 191 TYR A N 1
ATOM 1526 C CA . TYR A 1 191 ? 17.806 16.621 -31.042 1.00 59.31 191 TYR A CA 1
ATOM 1527 C C . TYR A 1 191 ? 16.820 16.353 -32.202 1.00 59.31 191 TYR A C 1
ATOM 1529 O O . TYR A 1 191 ? 15.642 16.715 -32.145 1.00 59.31 191 TYR A O 1
ATOM 1537 N N . ASP A 1 192 ? 17.306 15.735 -33.281 1.00 74.56 192 ASP A N 1
ATOM 1538 C CA . ASP A 1 192 ? 16.521 15.532 -34.491 1.00 74.56 192 ASP A CA 1
ATOM 1539 C C . ASP A 1 192 ? 15.691 14.246 -34.379 1.00 74.56 192 ASP A C 1
ATOM 1541 O O . ASP A 1 192 ? 16.177 13.123 -34.547 1.00 74.56 192 ASP A O 1
ATOM 1545 N N . VAL A 1 193 ? 14.398 14.423 -34.101 1.00 73.38 193 VAL A N 1
ATOM 1546 C CA . VAL A 1 193 ? 13.412 13.335 -34.030 1.00 73.38 193 VAL A CA 1
ATOM 1547 C C . VAL A 1 193 ? 13.336 12.566 -35.354 1.00 73.38 193 VAL A C 1
ATOM 1549 O O . VAL A 1 193 ? 13.098 11.354 -35.350 1.00 73.38 193 VAL A O 1
ATOM 1552 N N . GLU A 1 194 ? 13.571 13.227 -36.491 1.00 78.56 194 GLU A N 1
ATOM 1553 C CA . GLU A 1 194 ? 13.592 12.577 -37.801 1.00 78.56 194 GLU A CA 1
ATOM 1554 C C . GLU A 1 194 ? 14.785 11.620 -37.912 1.00 78.56 194 GLU A C 1
ATOM 1556 O O . GLU A 1 194 ? 14.637 10.490 -38.390 1.00 78.56 194 GLU A O 1
ATOM 1561 N N . HIS A 1 195 ? 15.948 12.031 -37.405 1.00 81.81 195 HIS A N 1
ATOM 1562 C CA . HIS A 1 195 ? 17.148 11.202 -37.369 1.00 81.81 195 HIS A CA 1
ATOM 1563 C C . HIS A 1 195 ? 16.957 9.978 -36.463 1.00 81.81 195 HIS A C 1
ATOM 1565 O O . HIS A 1 195 ? 17.199 8.850 -36.891 1.00 81.81 195 HIS A O 1
ATOM 1571 N N . ILE A 1 196 ? 16.422 10.159 -35.251 1.00 81.00 196 ILE A N 1
ATOM 1572 C CA . ILE A 1 196 ? 16.126 9.042 -34.334 1.00 81.00 196 ILE A CA 1
ATOM 1573 C C . ILE A 1 196 ? 15.128 8.061 -34.969 1.00 81.00 196 ILE A C 1
ATOM 1575 O O . ILE A 1 196 ? 15.289 6.843 -34.878 1.00 81.00 196 ILE A O 1
ATOM 1579 N N . THR A 1 197 ? 14.122 8.575 -35.679 1.00 82.88 197 THR A N 1
ATOM 1580 C CA . THR A 1 197 ? 13.137 7.744 -36.386 1.00 82.88 197 THR A CA 1
ATOM 1581 C C . THR A 1 197 ? 13.776 6.943 -37.526 1.00 82.88 197 THR A C 1
ATOM 1583 O O . THR A 1 197 ? 13.432 5.776 -37.728 1.00 82.88 197 THR A O 1
ATOM 1586 N N . LYS A 1 198 ? 14.740 7.526 -38.253 1.00 86.62 198 LYS A N 1
ATOM 1587 C CA . LYS A 1 198 ? 15.528 6.819 -39.279 1.00 86.62 198 LYS A CA 1
ATOM 1588 C C . LYS A 1 198 ? 16.383 5.704 -38.674 1.00 86.62 198 LYS A C 1
ATOM 1590 O O . LYS A 1 198 ? 16.443 4.614 -39.241 1.00 86.62 198 LYS A O 1
ATOM 1595 N N . LEU A 1 199 ? 16.984 5.935 -37.508 1.00 88.38 199 LEU A N 1
ATOM 1596 C CA . LEU A 1 199 ? 17.747 4.906 -36.798 1.00 88.38 199 LEU A CA 1
ATOM 1597 C C . LEU A 1 199 ? 16.853 3.766 -36.303 1.00 88.38 199 LEU A C 1
ATOM 1599 O O . LEU A 1 199 ? 17.221 2.601 -36.446 1.00 88.38 199 LEU A O 1
ATOM 1603 N N . TYR A 1 200 ? 15.648 4.073 -35.816 1.00 88.56 200 TYR A N 1
ATOM 1604 C CA . TYR A 1 200 ? 14.668 3.039 -35.479 1.00 88.56 200 TYR A CA 1
ATOM 1605 C C . TYR A 1 200 ? 14.286 2.202 -36.707 1.00 88.56 200 TYR A C 1
ATOM 1607 O O . TYR A 1 200 ? 14.249 0.974 -36.631 1.00 88.56 200 TYR A O 1
ATOM 1615 N N . GLN A 1 201 ? 14.052 2.844 -37.858 1.00 86.50 201 GLN A N 1
ATOM 1616 C CA . GLN A 1 201 ? 13.784 2.137 -39.116 1.00 86.50 201 GLN A CA 1
ATOM 1617 C C . GLN A 1 201 ? 14.937 1.197 -39.494 1.00 86.50 201 GLN A C 1
ATOM 1619 O O . GLN A 1 201 ? 14.690 0.037 -39.816 1.00 86.50 201 GLN A O 1
ATOM 1624 N N . ARG A 1 202 ? 16.189 1.654 -39.366 1.00 87.81 202 ARG A N 1
ATOM 1625 C CA . ARG A 1 202 ? 17.392 0.833 -39.589 1.00 87.81 202 ARG A CA 1
ATOM 1626 C C . ARG A 1 202 ? 17.472 -0.355 -38.622 1.00 87.81 202 ARG A C 1
ATOM 1628 O O . ARG A 1 202 ? 17.855 -1.447 -39.030 1.00 87.81 202 ARG A O 1
ATOM 1635 N N . ALA A 1 203 ? 17.086 -0.165 -37.360 1.00 87.38 203 ALA A N 1
ATOM 1636 C CA . ALA A 1 203 ? 17.074 -1.221 -36.349 1.00 87.38 203 ALA A CA 1
ATOM 1637 C C . ALA A 1 203 ? 15.976 -2.274 -36.591 1.00 87.38 203 ALA A C 1
ATOM 1639 O O . ALA A 1 203 ? 16.200 -3.464 -36.366 1.00 87.38 203 ALA A O 1
ATOM 1640 N N . ILE A 1 204 ? 14.786 -1.853 -37.035 1.00 87.69 204 ILE A N 1
ATOM 1641 C CA . ILE A 1 204 ? 13.621 -2.738 -37.186 1.00 87.69 204 ILE A CA 1
ATOM 1642 C C . ILE A 1 204 ? 13.563 -3.439 -38.551 1.00 87.69 204 ILE A C 1
ATOM 1644 O O . ILE A 1 204 ? 12.978 -4.518 -38.647 1.00 87.69 204 ILE A O 1
ATOM 1648 N N . GLU A 1 205 ? 14.185 -2.877 -39.593 1.00 87.12 205 GLU A N 1
ATOM 1649 C CA . GLU A 1 205 ? 14.174 -3.401 -40.969 1.00 87.12 205 GLU A CA 1
ATOM 1650 C C . GLU A 1 205 ? 14.522 -4.904 -41.078 1.00 87.12 205 GLU A C 1
ATOM 1652 O O . GLU A 1 205 ? 13.778 -5.629 -41.749 1.00 87.12 205 GLU A O 1
ATOM 1657 N N . PRO A 1 206 ? 15.546 -5.449 -40.381 1.00 88.00 206 PRO A N 1
ATOM 1658 C CA . PRO A 1 206 ? 15.867 -6.883 -40.435 1.00 88.00 206 PRO A CA 1
ATOM 1659 C C . PRO A 1 206 ? 14.744 -7.796 -39.918 1.00 88.00 206 PRO A C 1
ATOM 1661 O O . PRO A 1 206 ? 14.705 -8.991 -40.222 1.00 88.00 206 PRO A O 1
ATOM 1664 N N . PHE A 1 207 ? 13.824 -7.238 -39.131 1.00 87.88 207 PHE A N 1
ATOM 1665 C CA . PHE A 1 207 ? 12.685 -7.926 -38.534 1.00 87.88 207 PHE A CA 1
ATOM 1666 C C . PHE A 1 207 ? 11.377 -7.624 -39.268 1.00 87.88 207 PHE A C 1
ATOM 1668 O O . PHE A 1 207 ? 10.297 -7.937 -38.767 1.00 87.88 207 PHE A O 1
ATOM 1675 N N . GLN A 1 208 ? 11.446 -7.050 -40.467 1.00 85.56 208 GLN A N 1
ATOM 1676 C CA . GLN A 1 208 ? 10.293 -6.823 -41.324 1.00 85.56 208 GLN A CA 1
ATOM 1677 C C . GLN A 1 208 ? 10.238 -7.858 -42.448 1.00 85.56 208 GLN A C 1
ATOM 1679 O O . GLN A 1 208 ? 11.236 -8.222 -43.063 1.00 85.56 208 GLN A O 1
ATOM 1684 N N . ILE A 1 209 ? 9.039 -8.360 -42.732 1.00 81.94 209 ILE A N 1
ATOM 1685 C CA . ILE A 1 209 ? 8.763 -9.197 -43.899 1.00 81.94 209 ILE A CA 1
ATOM 1686 C C . ILE A 1 209 ? 8.074 -8.332 -44.939 1.00 81.94 209 ILE A C 1
ATOM 1688 O O . ILE A 1 209 ? 7.031 -7.732 -44.683 1.00 81.94 209 ILE A O 1
ATOM 1692 N N . THR A 1 210 ? 8.631 -8.338 -46.144 1.00 79.56 210 THR A N 1
ATOM 1693 C CA . THR A 1 210 ? 7.960 -7.801 -47.321 1.00 79.56 210 THR A CA 1
ATOM 1694 C C . THR A 1 210 ? 7.061 -8.872 -47.935 1.00 79.56 2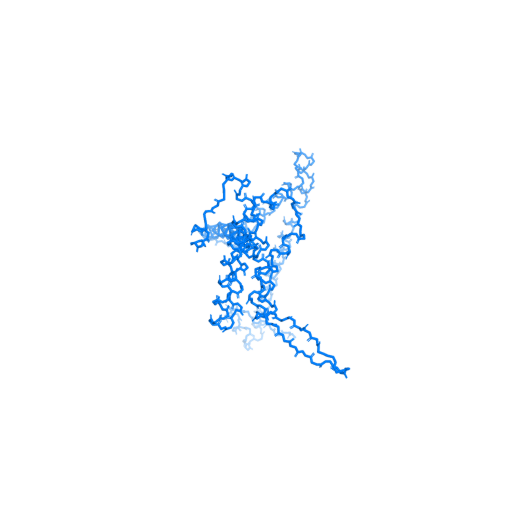10 THR A C 1
ATOM 1696 O O . THR A 1 210 ? 7.534 -9.950 -48.292 1.00 79.56 210 THR A O 1
ATOM 1699 N N . LYS A 1 211 ? 5.778 -8.563 -48.122 1.00 78.62 211 LYS A N 1
ATOM 1700 C CA . LYS A 1 211 ? 4.830 -9.375 -48.893 1.00 78.62 211 LYS A CA 1
ATOM 1701 C C . LYS A 1 211 ? 4.322 -8.575 -50.086 1.00 78.62 211 LYS A C 1
ATOM 1703 O O . LYS A 1 211 ? 3.992 -7.401 -49.953 1.00 78.62 211 LYS A O 1
ATOM 1708 N N . MET A 1 212 ? 4.244 -9.212 -51.249 1.00 79.31 212 MET A N 1
ATOM 1709 C CA . MET A 1 212 ? 3.602 -8.632 -52.430 1.00 79.31 212 MET A CA 1
ATOM 1710 C C . MET A 1 212 ? 2.157 -9.119 -52.468 1.00 79.31 212 MET A C 1
ATOM 1712 O O . MET A 1 212 ? 1.919 -10.324 -52.526 1.00 79.31 212 MET A O 1
ATOM 1716 N N . VAL A 1 213 ? 1.201 -8.195 -52.408 1.00 79.38 213 VAL A N 1
ATOM 1717 C CA . VAL A 1 213 ? -0.231 -8.510 -52.468 1.00 79.38 213 VAL A CA 1
ATOM 1718 C C . VAL A 1 213 ? -0.814 -7.879 -53.722 1.00 79.38 213 VAL A C 1
ATOM 1720 O O . VAL A 1 213 ? -0.560 -6.712 -54.009 1.00 79.38 213 VAL A O 1
ATOM 1723 N N . MET A 1 214 ? -1.565 -8.664 -54.490 1.00 76.06 214 MET A N 1
ATOM 1724 C CA . MET A 1 214 ? -2.283 -8.170 -55.660 1.00 76.06 214 MET A CA 1
ATOM 1725 C C . MET A 1 214 ? -3.571 -7.488 -55.197 1.00 76.06 214 MET A C 1
ATOM 1727 O O . MET A 1 214 ? -4.410 -8.119 -54.552 1.00 76.06 214 MET A O 1
ATOM 1731 N N . GLU A 1 215 ? -3.709 -6.197 -55.484 1.00 75.62 215 GLU A N 1
ATOM 1732 C CA . GLU A 1 215 ? -4.939 -5.455 -55.223 1.00 75.62 215 GLU A CA 1
ATOM 1733 C C . GLU A 1 215 ? -6.033 -5.847 -56.232 1.00 75.62 215 GLU A C 1
ATOM 1735 O O . GLU A 1 215 ? -5.786 -6.495 -57.252 1.00 75.62 215 GLU A O 1
ATOM 1740 N N . LYS A 1 216 ? -7.283 -5.468 -55.937 1.00 79.81 216 LYS A N 1
ATOM 1741 C CA . LYS A 1 216 ? -8.454 -5.798 -56.772 1.00 79.81 216 LYS A CA 1
ATOM 1742 C C . LYS A 1 216 ? -8.369 -5.222 -58.195 1.00 79.81 216 LYS A C 1
ATOM 1744 O O . LYS A 1 216 ? -9.114 -5.664 -59.062 1.00 79.81 216 LYS A O 1
ATOM 1749 N N . ASP A 1 217 ? -7.481 -4.256 -58.426 1.00 83.06 217 ASP A N 1
ATOM 1750 C CA . ASP A 1 217 ? -7.184 -3.651 -59.728 1.00 83.06 217 ASP A CA 1
ATOM 1751 C C . ASP A 1 217 ? -6.080 -4.395 -60.514 1.00 83.06 217 ASP A C 1
ATOM 1753 O O . ASP A 1 217 ? -5.697 -3.965 -61.602 1.00 83.06 217 ASP A O 1
ATOM 1757 N N . GLY A 1 218 ? -5.561 -5.505 -59.975 1.00 75.00 218 GLY A N 1
ATOM 1758 C CA . GLY A 1 218 ? -4.504 -6.314 -60.582 1.00 75.00 218 GLY A CA 1
ATOM 1759 C C . GLY A 1 218 ? -3.085 -5.784 -60.355 1.00 75.00 218 GLY A C 1
ATOM 1760 O O . GLY A 1 218 ? -2.131 -6.412 -60.820 1.00 75.00 218 GLY A O 1
ATOM 1761 N N . LYS A 1 219 ? -2.900 -4.667 -59.636 1.00 82.31 219 LYS A N 1
ATOM 1762 C CA . LYS A 1 219 ? -1.565 -4.140 -59.325 1.00 82.31 219 LYS A CA 1
ATOM 1763 C C . LYS A 1 219 ? -0.969 -4.837 -58.107 1.00 82.31 219 LYS A C 1
ATOM 1765 O O . LYS A 1 219 ? -1.641 -5.088 -57.111 1.00 82.31 219 LYS A O 1
ATOM 1770 N N . LEU A 1 220 ? 0.327 -5.133 -58.177 1.00 74.50 220 LEU A N 1
ATOM 1771 C CA . LEU A 1 220 ? 1.080 -5.675 -57.049 1.00 74.50 220 LEU A CA 1
ATOM 1772 C C . LEU A 1 220 ? 1.523 -4.537 -56.129 1.00 74.50 220 LEU A C 1
ATOM 1774 O O . LEU A 1 220 ? 2.301 -3.673 -56.535 1.00 74.50 220 LEU A O 1
ATOM 1778 N N . ARG A 1 221 ? 1.072 -4.567 -54.876 1.00 80.06 221 ARG A N 1
ATOM 1779 C CA . ARG A 1 221 ? 1.510 -3.647 -53.830 1.00 80.06 221 ARG A CA 1
ATOM 1780 C C . ARG A 1 221 ? 2.464 -4.344 -52.869 1.00 80.06 221 ARG A C 1
ATOM 1782 O O . ARG A 1 221 ? 2.185 -5.432 -52.366 1.00 80.06 221 ARG A O 1
ATOM 1789 N N . LYS A 1 222 ? 3.586 -3.678 -52.589 1.00 79.56 222 LYS A N 1
ATOM 1790 C CA . LYS A 1 222 ? 4.533 -4.071 -51.544 1.00 79.56 222 LYS A CA 1
ATOM 1791 C C . LYS A 1 222 ? 3.946 -3.696 -50.182 1.00 79.56 222 LYS A C 1
ATOM 1793 O O . LYS A 1 222 ? 3.748 -2.515 -49.907 1.00 79.56 222 LYS A O 1
ATOM 1798 N N . ILE A 1 223 ? 3.670 -4.685 -49.341 1.00 78.50 223 ILE A N 1
ATOM 1799 C CA . ILE A 1 223 ? 3.263 -4.503 -47.946 1.00 78.50 223 ILE A CA 1
ATOM 1800 C C . ILE A 1 223 ? 4.431 -4.934 -47.063 1.00 78.50 223 ILE A C 1
ATOM 1802 O O . ILE A 1 223 ? 4.937 -6.048 -47.192 1.00 78.50 223 ILE A O 1
ATOM 1806 N N . ILE A 1 224 ? 4.869 -4.042 -46.181 1.00 77.81 224 ILE A N 1
ATOM 1807 C CA . ILE A 1 224 ? 5.895 -4.324 -45.178 1.00 77.81 224 ILE A CA 1
ATOM 1808 C C . ILE A 1 224 ? 5.166 -4.637 -43.873 1.00 77.81 224 ILE A C 1
ATOM 1810 O O . ILE A 1 224 ? 4.342 -3.849 -43.417 1.00 77.81 224 ILE A O 1
ATOM 1814 N N . THR A 1 225 ? 5.432 -5.806 -43.302 1.00 77.75 225 THR A N 1
ATOM 1815 C CA . THR A 1 225 ? 4.824 -6.271 -42.047 1.00 77.75 225 THR A CA 1
ATOM 1816 C C . THR A 1 225 ? 5.909 -6.604 -41.037 1.00 77.75 225 THR A C 1
ATOM 1818 O O . THR A 1 225 ? 6.839 -7.335 -41.377 1.00 77.75 225 THR A O 1
ATOM 1821 N N . ASN A 1 226 ? 5.789 -6.106 -39.805 1.00 80.19 226 ASN A N 1
ATOM 1822 C CA . ASN A 1 226 ? 6.685 -6.487 -38.714 1.00 80.19 226 ASN A CA 1
ATOM 1823 C C . ASN A 1 226 ? 6.524 -7.981 -38.396 1.00 80.19 226 ASN A C 1
ATOM 1825 O O . ASN A 1 226 ? 5.424 -8.529 -38.456 1.00 80.19 226 ASN A O 1
ATOM 1829 N N . GLN A 1 227 ? 7.630 -8.642 -38.059 1.00 83.44 227 GLN A N 1
ATOM 1830 C CA . GLN A 1 227 ? 7.619 -10.026 -37.578 1.00 83.44 227 GLN A CA 1
ATOM 1831 C C . GLN A 1 227 ? 7.137 -10.152 -36.129 1.00 83.44 227 GLN A C 1
ATOM 1833 O O . GLN A 1 227 ? 6.888 -11.268 -35.680 1.00 83.44 227 GLN A O 1
ATOM 1838 N N . PHE A 1 228 ? 7.033 -9.034 -35.413 1.00 84.38 228 PHE A N 1
ATOM 1839 C CA . PHE A 1 228 ? 6.528 -8.950 -34.048 1.00 84.38 228 PHE A CA 1
ATOM 1840 C C . PHE A 1 228 ? 5.020 -8.680 -34.043 1.00 84.38 228 PHE A C 1
ATOM 1842 O O . PHE A 1 228 ? 4.485 -8.078 -34.976 1.00 84.38 228 PHE A O 1
ATOM 1849 N N . THR A 1 229 ? 4.339 -9.087 -32.971 1.00 84.06 229 THR A N 1
ATOM 1850 C CA . THR A 1 229 ? 2.961 -8.652 -32.704 1.00 84.06 229 THR A CA 1
ATOM 1851 C C . THR A 1 229 ? 2.912 -7.135 -32.500 1.00 84.06 229 THR A C 1
ATOM 1853 O O . THR A 1 229 ? 3.941 -6.491 -32.272 1.00 84.06 229 THR A O 1
ATOM 1856 N N . GLU A 1 230 ? 1.722 -6.543 -32.602 1.00 81.12 230 GLU A N 1
ATOM 1857 C CA . GLU A 1 230 ? 1.54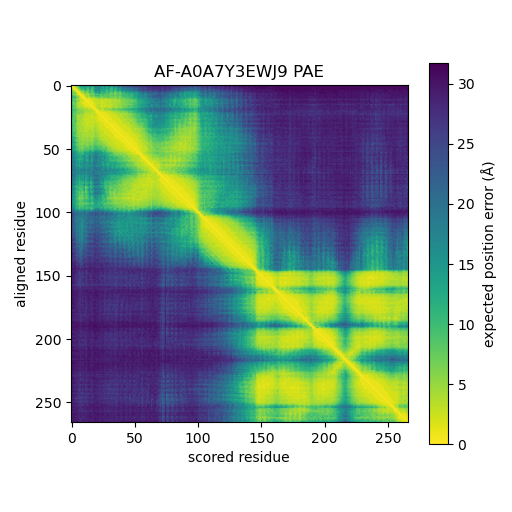3 -5.099 -32.414 1.00 81.12 230 GLU A CA 1
ATOM 1858 C C . GLU A 1 230 ? 1.994 -4.658 -31.013 1.00 81.12 230 GLU A C 1
ATOM 1860 O O . GLU A 1 230 ? 2.842 -3.774 -30.897 1.00 81.12 230 GLU A O 1
ATOM 1865 N N . ASP A 1 231 ? 1.551 -5.370 -29.973 1.00 80.31 231 ASP A N 1
ATOM 1866 C CA . ASP A 1 231 ? 1.917 -5.088 -28.579 1.00 80.31 231 ASP A CA 1
ATOM 1867 C C . ASP A 1 231 ? 3.427 -5.211 -28.320 1.00 80.31 231 ASP A C 1
ATOM 1869 O O . ASP A 1 231 ? 3.997 -4.439 -27.552 1.00 80.31 231 ASP A O 1
ATOM 1873 N N . CYS A 1 232 ? 4.096 -6.167 -28.974 1.00 85.25 232 CYS A N 1
ATOM 1874 C CA . CYS A 1 232 ? 5.545 -6.326 -28.874 1.00 85.25 232 CYS A CA 1
ATOM 1875 C C . CYS A 1 232 ? 6.288 -5.233 -29.657 1.00 85.25 232 CYS A C 1
ATOM 1877 O O . CYS A 1 232 ? 7.322 -4.749 -29.205 1.00 85.25 232 CYS A O 1
ATOM 1879 N N . SER A 1 233 ? 5.766 -4.818 -30.815 1.00 85.12 233 SER A N 1
ATOM 1880 C CA . SER A 1 233 ? 6.357 -3.742 -31.620 1.00 85.12 233 SER A CA 1
ATOM 1881 C C . SER A 1 233 ? 6.318 -2.400 -30.884 1.00 85.12 233 SER A C 1
ATOM 1883 O O . SER A 1 233 ? 7.282 -1.640 -30.960 1.00 85.12 233 SER A O 1
ATOM 1885 N N . GLN A 1 234 ? 5.227 -2.123 -30.161 1.00 86.12 234 GLN A N 1
ATOM 1886 C CA . GLN A 1 234 ? 5.093 -0.925 -29.328 1.00 86.12 234 GLN A CA 1
ATOM 1887 C C . GLN A 1 234 ? 6.121 -0.913 -28.192 1.00 86.12 234 GLN A C 1
ATOM 1889 O O . GLN A 1 234 ? 6.831 0.078 -28.032 1.00 86.12 234 GLN A O 1
ATOM 1894 N N . ASP A 1 235 ? 6.273 -2.021 -27.462 1.00 87.88 235 ASP A N 1
ATOM 1895 C CA . ASP A 1 235 ? 7.278 -2.126 -26.398 1.00 87.88 235 ASP A CA 1
ATOM 1896 C C . ASP A 1 235 ? 8.705 -1.983 -26.942 1.00 87.88 235 ASP A C 1
ATOM 1898 O O . ASP A 1 235 ? 9.517 -1.275 -26.358 1.00 87.88 235 ASP A O 1
ATOM 1902 N N . LEU A 1 236 ? 9.017 -2.589 -28.092 1.00 90.00 236 LEU A N 1
ATOM 1903 C CA . LEU A 1 236 ? 10.334 -2.465 -28.726 1.00 90.00 236 LEU A CA 1
ATOM 1904 C C . LEU A 1 236 ? 10.638 -1.036 -29.192 1.00 90.00 236 LEU A C 1
ATOM 1906 O O . LEU A 1 236 ? 11.778 -0.580 -29.092 1.00 90.00 236 LEU A O 1
ATOM 1910 N N . PHE A 1 237 ? 9.630 -0.319 -29.690 1.00 88.94 237 PHE A N 1
ATOM 1911 C CA . PHE A 1 237 ? 9.755 1.101 -30.013 1.00 88.94 237 PHE A CA 1
ATOM 1912 C C . PHE A 1 237 ? 10.032 1.937 -28.758 1.00 88.94 237 PHE A C 1
ATOM 1914 O O . PHE A 1 237 ? 10.946 2.763 -28.749 1.00 88.94 237 PHE A O 1
ATOM 1921 N N . MET A 1 238 ? 9.288 1.684 -27.679 1.00 88.56 238 MET A N 1
ATOM 1922 C CA . MET A 1 238 ? 9.481 2.377 -26.406 1.00 88.56 238 MET A CA 1
ATOM 1923 C C . MET A 1 238 ? 10.840 2.059 -25.781 1.00 88.56 238 MET A C 1
ATOM 1925 O O . MET A 1 238 ? 11.501 2.980 -25.309 1.00 88.56 238 MET A O 1
ATOM 1929 N N . PHE A 1 239 ? 11.300 0.805 -25.854 1.00 91.50 239 PHE A N 1
ATOM 1930 C CA . PHE A 1 239 ? 12.660 0.404 -25.494 1.00 91.50 239 PHE A CA 1
ATOM 1931 C C . PHE A 1 239 ? 13.691 1.229 -26.267 1.00 91.50 239 PHE A C 1
ATOM 1933 O O . PHE A 1 239 ? 14.522 1.878 -25.644 1.00 91.50 239 PHE A O 1
ATOM 1940 N N . PHE A 1 240 ? 13.605 1.268 -27.602 1.00 90.94 240 PHE A N 1
ATOM 1941 C CA . PHE A 1 240 ? 14.566 1.980 -28.450 1.00 90.94 240 PHE A CA 1
ATOM 1942 C C . PHE A 1 240 ? 14.668 3.468 -28.087 1.00 90.94 240 PHE A C 1
ATOM 1944 O O . PHE A 1 240 ? 15.760 4.005 -27.911 1.00 90.94 240 PHE A O 1
ATOM 1951 N N . TYR A 1 241 ? 13.522 4.134 -27.930 1.00 87.19 241 TYR A N 1
ATOM 1952 C CA . TYR A 1 241 ? 13.487 5.560 -27.618 1.00 87.19 241 TYR A CA 1
ATOM 1953 C C . TYR A 1 241 ? 13.929 5.854 -26.179 1.00 87.19 241 TYR A C 1
ATOM 1955 O O . TYR A 1 241 ? 14.654 6.818 -25.926 1.00 87.19 241 TYR A O 1
ATOM 1963 N N . LYS A 1 242 ? 13.509 5.037 -25.207 1.00 87.69 242 LYS A N 1
ATOM 1964 C CA . LYS A 1 242 ? 13.928 5.198 -23.809 1.00 87.69 242 LYS A CA 1
ATOM 1965 C C . LYS A 1 242 ? 15.407 4.924 -23.623 1.00 87.69 242 LYS A C 1
ATOM 1967 O O . LYS A 1 242 ? 16.049 5.680 -22.907 1.00 87.69 242 LYS A O 1
ATOM 1972 N N . TYR A 1 243 ? 15.941 3.933 -24.326 1.00 89.25 243 TYR A N 1
ATOM 1973 C CA . TYR A 1 243 ? 17.356 3.598 -24.291 1.00 89.25 243 TYR A CA 1
ATOM 1974 C C . TYR A 1 243 ? 18.230 4.787 -24.700 1.00 89.25 243 TYR A C 1
ATOM 1976 O O . TYR A 1 243 ? 19.157 5.147 -23.983 1.00 89.25 243 TYR A O 1
ATOM 1984 N N . TYR A 1 244 ? 17.872 5.476 -25.788 1.00 86.69 244 TYR A N 1
ATOM 1985 C CA . TYR A 1 244 ? 18.556 6.707 -26.187 1.00 86.69 244 TYR A CA 1
ATOM 1986 C C . TYR A 1 244 ? 18.529 7.786 -25.096 1.00 86.69 244 TYR A C 1
ATOM 1988 O O . TYR A 1 244 ? 19.565 8.355 -24.764 1.00 86.69 244 TYR A O 1
ATOM 1996 N N . ASN A 1 245 ? 17.357 8.056 -24.513 1.00 84.38 245 ASN A N 1
ATOM 1997 C CA . ASN A 1 245 ? 17.236 9.081 -23.473 1.00 84.38 245 ASN A CA 1
ATOM 1998 C C . ASN A 1 245 ? 18.040 8.725 -22.212 1.00 84.38 245 ASN A C 1
ATOM 2000 O O . ASN A 1 245 ? 18.669 9.603 -21.629 1.00 84.38 245 ASN A O 1
ATOM 2004 N N . GLU A 1 246 ? 18.053 7.450 -21.818 1.00 86.06 246 GLU A N 1
ATOM 2005 C CA . GLU A 1 246 ? 18.865 6.965 -20.697 1.00 86.06 246 GLU A CA 1
ATOM 2006 C C . GLU A 1 246 ? 20.365 7.114 -20.986 1.00 86.06 246 GLU A C 1
ATOM 2008 O O . GLU A 1 246 ? 21.106 7.564 -20.116 1.00 86.06 246 GLU A O 1
ATOM 2013 N N . LEU A 1 247 ? 20.824 6.829 -22.211 1.00 85.06 247 LEU A N 1
ATOM 2014 C CA . LEU A 1 247 ? 22.213 7.090 -22.606 1.00 85.06 247 LEU A CA 1
ATOM 2015 C C . LEU A 1 247 ? 22.562 8.583 -22.550 1.00 85.06 247 LEU A C 1
ATOM 2017 O O . LEU A 1 247 ? 23.652 8.941 -22.103 1.00 85.06 247 LEU A O 1
ATOM 2021 N N . VAL A 1 248 ? 21.641 9.461 -22.965 1.00 82.81 248 VAL A N 1
ATOM 2022 C CA . VAL A 1 248 ? 21.824 10.918 -22.863 1.00 82.81 248 VAL A CA 1
ATOM 2023 C C . VAL A 1 248 ? 21.972 11.342 -21.402 1.00 82.81 248 VAL A C 1
ATOM 2025 O O . VAL A 1 248 ? 22.878 12.111 -21.087 1.00 82.81 248 VAL A O 1
ATOM 2028 N N . GLU A 1 249 ? 21.136 10.819 -20.506 1.00 83.25 249 GLU A N 1
ATOM 2029 C CA . GLU A 1 249 ? 21.201 11.099 -19.068 1.00 83.25 249 GLU A CA 1
ATOM 2030 C C . GLU A 1 249 ? 22.507 10.591 -18.435 1.00 83.25 249 GLU A C 1
ATOM 2032 O O . GLU A 1 249 ? 23.159 11.325 -17.683 1.00 83.25 249 GLU A O 1
ATOM 2037 N N . ILE A 1 250 ? 22.931 9.368 -18.775 1.00 84.31 250 ILE A N 1
ATOM 2038 C CA . ILE A 1 250 ? 24.193 8.780 -18.303 1.00 84.31 250 ILE A CA 1
ATOM 2039 C C . ILE A 1 250 ? 25.373 9.644 -18.743 1.00 84.31 250 ILE A C 1
ATOM 2041 O O . ILE A 1 250 ? 26.200 10.015 -17.910 1.00 84.31 250 ILE A O 1
ATOM 2045 N N . TYR A 1 251 ? 25.427 10.030 -20.018 1.00 84.31 251 TYR A N 1
ATOM 2046 C CA . TYR A 1 251 ? 26.499 10.878 -20.525 1.00 84.31 251 TYR A CA 1
ATOM 2047 C C . TYR A 1 251 ? 26.485 12.277 -19.891 1.00 84.31 251 TYR A C 1
ATOM 2049 O O . TYR A 1 251 ? 27.535 12.801 -19.533 1.00 84.31 251 TYR A O 1
ATOM 2057 N N . GLN A 1 252 ? 25.311 12.891 -19.702 1.00 81.81 252 GLN A N 1
ATOM 2058 C CA . GLN A 1 252 ? 25.199 14.194 -19.030 1.00 81.81 252 GLN A CA 1
ATOM 2059 C C . GLN A 1 252 ? 25.670 14.145 -17.569 1.00 81.81 252 GLN A C 1
ATOM 2061 O O . GLN A 1 252 ? 26.202 15.134 -17.067 1.00 81.81 252 GLN A O 1
ATOM 2066 N N . THR A 1 253 ? 25.484 13.007 -16.898 1.00 82.56 253 THR A N 1
ATOM 2067 C CA . THR A 1 253 ? 25.823 12.829 -15.479 1.00 82.56 253 THR A CA 1
ATOM 2068 C C . THR A 1 253 ? 27.274 12.387 -15.271 1.00 82.56 253 THR A C 1
ATOM 2070 O O . THR A 1 253 ? 27.941 12.873 -14.360 1.00 82.56 253 THR A O 1
ATOM 2073 N N . GLY A 1 254 ? 27.764 11.456 -16.092 1.00 77.75 254 GLY A N 1
ATOM 2074 C CA . GLY A 1 254 ? 29.067 10.802 -15.940 1.00 77.75 254 GLY A CA 1
ATOM 2075 C C . GLY A 1 254 ? 30.142 11.252 -16.930 1.00 77.75 254 GLY A C 1
ATOM 2076 O O . GLY A 1 254 ? 31.310 10.947 -16.718 1.00 77.75 254 GLY A O 1
ATOM 2077 N N . GLY A 1 255 ? 29.778 11.974 -17.993 1.00 78.62 255 GLY A N 1
ATOM 2078 C CA . GLY A 1 255 ? 30.700 12.463 -19.027 1.00 78.62 255 GLY A CA 1
ATOM 2079 C C . GLY A 1 255 ? 31.216 11.401 -20.005 1.00 78.62 255 GLY A C 1
ATOM 2080 O O . GLY A 1 255 ? 31.903 11.750 -20.961 1.00 78.62 255 GLY A O 1
ATOM 2081 N N . GLU A 1 256 ? 30.883 10.127 -19.796 1.00 83.25 256 GLU A N 1
ATOM 2082 C CA . GLU A 1 256 ? 31.319 8.998 -20.619 1.00 83.25 256 GLU A CA 1
ATOM 2083 C C . GLU A 1 256 ? 30.141 8.060 -20.907 1.00 83.25 256 GLU A C 1
ATOM 2085 O O . GLU A 1 256 ? 29.227 7.913 -20.091 1.00 83.25 256 GLU A O 1
ATOM 2090 N N . LEU A 1 257 ? 30.159 7.430 -22.085 1.00 82.75 257 LEU A N 1
ATOM 2091 C CA . LEU A 1 257 ? 29.212 6.371 -22.423 1.00 82.75 257 LEU A CA 1
ATOM 2092 C C . LEU A 1 257 ? 29.673 5.033 -21.825 1.00 82.75 257 LEU A C 1
ATOM 2094 O O . LEU A 1 257 ? 30.869 4.732 -21.856 1.00 82.75 257 LEU A O 1
ATOM 2098 N N . PRO A 1 258 ? 28.743 4.196 -21.339 1.00 82.19 258 PRO A N 1
ATOM 2099 C CA . PRO A 1 258 ? 29.055 2.835 -20.924 1.00 82.19 258 PRO A CA 1
ATOM 2100 C C . PRO A 1 258 ? 29.495 2.005 -22.136 1.00 82.19 258 PRO A C 1
ATOM 2102 O O . PRO A 1 258 ? 29.001 2.202 -23.251 1.00 82.19 258 PRO A O 1
ATOM 2105 N N . SER A 1 259 ? 30.433 1.076 -21.931 1.00 79.62 259 SER A N 1
ATOM 2106 C CA . SER A 1 259 ? 30.918 0.239 -23.029 1.00 79.62 259 SER A CA 1
ATOM 2107 C C . SER A 1 259 ? 29.814 -0.695 -23.533 1.00 79.62 259 SER A C 1
ATOM 2109 O O . SER A 1 259 ? 28.922 -1.094 -22.784 1.00 79.62 259 SER A O 1
ATOM 2111 N N . THR A 1 260 ? 29.897 -1.123 -24.796 1.00 75.75 260 THR A N 1
ATOM 2112 C CA . THR A 1 260 ? 28.951 -2.105 -25.351 1.00 75.75 260 THR A CA 1
ATOM 2113 C C . THR A 1 260 ? 28.909 -3.393 -24.523 1.00 75.75 260 THR A C 1
ATOM 2115 O O . THR A 1 260 ? 27.853 -3.996 -24.394 1.00 75.75 260 THR A O 1
ATOM 2118 N N . ALA A 1 261 ? 30.032 -3.822 -23.937 1.00 72.06 261 ALA A N 1
ATOM 2119 C CA . ALA A 1 261 ? 30.074 -5.022 -23.104 1.00 72.06 261 ALA A CA 1
ATOM 2120 C C . ALA A 1 261 ? 29.332 -4.830 -21.771 1.00 72.06 261 ALA A C 1
ATOM 2122 O O . ALA A 1 261 ? 28.631 -5.742 -21.336 1.0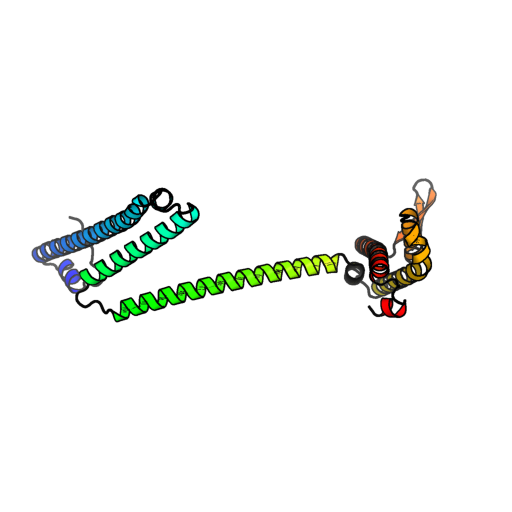0 72.06 261 ALA A O 1
ATOM 2123 N N . ASP A 1 262 ? 29.453 -3.648 -21.162 1.00 75.50 262 ASP A N 1
ATOM 2124 C CA . ASP A 1 262 ? 28.765 -3.310 -19.912 1.00 75.50 262 ASP A CA 1
ATOM 2125 C C . ASP A 1 262 ? 27.253 -3.187 -20.130 1.00 75.50 262 ASP A C 1
ATOM 2127 O O . ASP A 1 262 ? 26.464 -3.691 -19.335 1.00 75.50 262 ASP A O 1
ATOM 2131 N N . GLU A 1 263 ? 26.846 -2.594 -21.252 1.00 76.38 263 GLU A N 1
ATOM 2132 C CA . GLU A 1 263 ? 25.440 -2.466 -21.646 1.00 76.38 263 GLU A CA 1
ATOM 2133 C C . GLU A 1 263 ? 24.798 -3.815 -21.991 1.00 76.38 263 GLU A C 1
ATOM 2135 O O . GLU A 1 263 ? 23.640 -4.049 -21.663 1.00 76.38 263 GLU A O 1
ATOM 2140 N N . LEU A 1 264 ? 25.546 -4.733 -22.612 1.00 72.12 264 LEU A N 1
ATOM 2141 C CA . LEU A 1 264 ? 25.069 -6.091 -22.899 1.00 72.12 264 LEU A CA 1
ATOM 2142 C C . LEU A 1 264 ? 24.984 -6.981 -21.649 1.00 72.12 264 LEU A C 1
ATOM 2144 O O . LEU A 1 264 ? 24.258 -7.976 -21.666 1.00 72.12 264 LEU A O 1
ATOM 2148 N N . ALA A 1 265 ? 25.755 -6.670 -20.604 1.00 67.56 265 ALA A N 1
ATOM 2149 C CA . ALA A 1 265 ? 25.760 -7.404 -19.339 1.00 67.56 265 ALA A CA 1
ATOM 2150 C C . ALA A 1 265 ? 24.659 -6.946 -18.362 1.00 67.56 265 ALA A C 1
ATOM 2152 O O . ALA A 1 265 ? 24.331 -7.685 -17.429 1.00 67.56 265 ALA A O 1
ATOM 2153 N N . ARG A 1 266 ? 24.133 -5.735 -18.557 1.00 65.81 266 ARG A N 1
ATOM 2154 C CA . ARG A 1 266 ? 23.113 -5.079 -17.728 1.00 65.81 266 ARG A CA 1
ATOM 2155 C C . ARG A 1 266 ? 21.690 -5.555 -18.037 1.00 65.81 266 ARG A C 1
ATOM 2157 O O . ARG A 1 266 ? 20.864 -5.531 -17.085 1.00 65.81 266 ARG A O 1
#

Secondary structure (DSSP, 8-state):
-PPPPPPTT-HHHHHHHT-S-HHHHHHHHHHHHHHHHHHHHHHHHHHHHHHHHHHGGGGGTTHHHHHH---HHHHHHHHHHHHHHHHHHHHHHHHHHHSTT--HHHHHHHHHHHHHHHHHHHHHHHHHHHHHHHHHHHHHHHHHHTTSHHHHHHHHHHH-SSHHHHHHHHHHHHHHHHHHHHHHHHHTTT--HHHHHHHHHHHHGGGEEEEEEE-TTS-EEEEEEESS-HHHHHHHHHHHHHHHHHHHHHHHHHSSPPPHHHHHH-

Solvent-accessible surface area (backbone atoms only — not comparable to full-atom values): 14918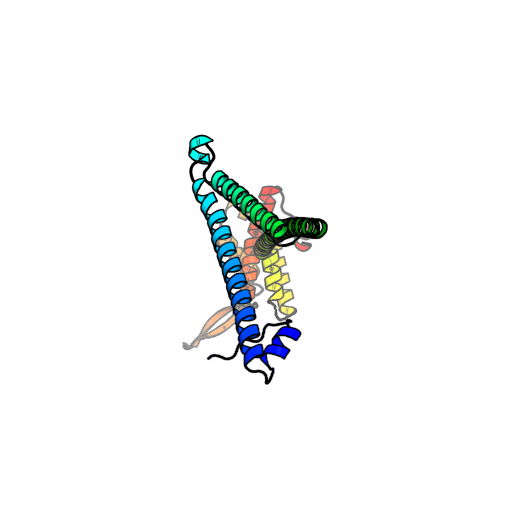 Å² total; per-residue (Å²): 131,82,78,75,78,78,56,85,95,35,64,73,59,42,54,44,58,69,40,91,49,64,69,57,18,50,53,52,38,52,51,52,52,52,54,51,51,51,51,52,50,52,51,52,50,51,52,55,52,50,50,49,55,52,57,56,38,62,74,51,66,65,48,44,39,71,76,66,72,39,55,69,71,59,39,54,54,49,44,54,49,51,33,54,50,51,52,52,50,50,55,53,49,51,49,52,70,75,33,90,82,59,57,65,67,58,56,49,51,52,52,53,48,55,52,52,49,52,57,49,53,54,50,51,54,52,50,53,53,52,52,52,50,51,53,50,53,50,50,53,48,51,55,52,46,64,67,34,26,67,35,20,48,54,50,26,46,71,68,37,92,42,73,72,52,33,55,50,52,54,50,40,50,53,45,44,53,53,51,45,73,73,45,43,78,70,46,75,78,61,78,46,66,68,57,54,50,51,51,49,49,65,47,47,50,88,49,45,45,80,43,78,44,71,45,98,86,71,48,77,42,84,42,78,40,67,76,57,54,70,75,34,46,52,25,50,50,49,16,54,56,33,40,53,53,51,51,53,52,45,28,75,73,68,74,50,78,81,50,73,69,58,62,73,73,104

pLDDT: mean 80.56, std 8.54, range [38.25, 91.62]

Mean predicted aligned error: 17.67 Å

Foldseek 3Di:
DDQQDDDPPCVVLNVQCPDPPPVSVVVSSVVVVVVVVVVVVVVVVLVVVLVVLLVVLVVQQPVCCVPVVDDNVVSVVVSVVVSVVSSVVSVVVCQCVVDDCRPVVVVVVVVVVVVVVVVVVVVVVVVVVVVVVVVVVVVVVCVVCCQALNNLLVVLLVPDPDPVSNVVSLQLLLLLLVLCVVCVVVCLPPVDPVVLVVSNCVSQVVQWDWDWDQDPVRDTDTDIHGNGDPSSVVSSVSSSVNVSVVQSVCCVVPVDGDDSVVVSVD